Protein AF-0000000068597566 (afdb_homodimer)

Solvent-accessible surface area (backbone atoms only — not comparable to full-atom values): 15962 Å² total; per-residue (Å²): 105,47,75,48,77,48,76,51,75,48,79,45,77,51,34,37,70,45,49,45,52,44,58,72,42,36,61,74,45,43,40,54,52,24,82,46,32,70,42,55,42,76,78,42,74,85,77,48,62,72,12,32,33,40,35,35,30,50,56,96,90,37,81,47,45,34,28,36,32,34,63,41,75,37,76,95,59,40,27,50,25,34,25,40,65,33,50,76,81,43,52,91,45,41,62,34,38,36,40,39,36,34,40,38,83,31,73,95,63,2,14,32,38,40,38,41,39,36,42,30,21,43,57,87,46,69,83,55,66,69,57,52,52,52,49,50,49,51,49,52,12,45,51,38,25,51,51,10,31,43,51,39,33,58,86,81,78,104,47,75,48,77,48,75,50,74,48,80,44,78,50,34,37,70,44,48,43,53,42,57,73,41,37,62,73,46,42,41,52,53,23,82,45,32,70,43,56,41,77,78,42,74,84,78,46,63,71,12,32,33,40,34,35,31,51,55,95,89,37,81,47,44,33,28,35,32,35,63,41,75,38,77,94,60,38,29,51,25,34,26,40,65,32,50,76,80,43,53,90,45,41,62,33,38,36,41,38,35,34,40,38,82,31,71,94,62,3,14,32,37,39,38,41,39,38,41,29,22,41,56,87,45,70,84,54,66,70,56,53,50,51,50,50,50,50,51,50,14,45,51,39,24,50,52,9,32,43,50,40,32,59,87,81,79

Nearest PDB structures (foldseek):
  6ax0-assembly1_A  TM=9.714E-01  e=8.577E-28  Arachis hypogaea
  6aww-assembly5_E  TM=9.394E-01  e=1.672E-26  Arachis hypogaea
  1txc-assembly1_B  TM=9.503E-01  e=3.784E-21  Pachyrhizus erosus
  1fm4-assembly1_A  TM=9.167E-01  e=6.909E-18  Betula pendula
  4z3l-assembly4_E  TM=9.175E-01  e=1.354E-17  Betula pendula

Organism: Arachis hypogaea (NCBI:txid3818)

pLDDT: mean 94.37, std 4.33, range [82.06, 98.88]

Sequence (314 aa):
MAVFTFEDEITSTVPPAKLYNAMKDADSITPKIIDDVKSVEIVEGNGGPGTIKKLTIVEDGETKFILHKVESIDEANYAYNYSVVGGVALPPTAEKITFETKLVEGPNGGSIGKLTLKYHTKGDAKPDEEELKKGKAKGEGLFRAIEGYALANPSQYMAVFTFEDEITSTVPPAKLYNAMKDADSITPKIIDDVKSVEIVEGNGGPGTIKKLTIVEDGETKFILHKVESIDEANYAYNYSVVGGVALPPTAEKITFETKLVEGPNGGSIGKLTLKYHTKGDAKPDEEELKKGKAKGEGLFRAIEGYALANPSQY

Secondary structure (DSSP, 8-state):
--EEEEEEEEEESS-HHHHHHHHHTHHHHHHHH-TTEEEEEEEESSSSTT-EEEEEEEETTEEEEEEEEEEEEEGGGTEEEEEEEEETTS-TTEEEEEEEEEEEE-GGG-EEEEEEEEEEESTTPPP-HHHHHHHHHHHHHHHHHHHHHHHH-TTT-/--EEEEEEEEEESS-HHHHHHHHHTHHHHHHHH-TTEEEEEEEESSSSTT-EEEEEEEETTEEEEEEEEEEEEEGGGTEEEEEEEEETTS-TTEEEEEEEEEEEE-GGG-EEEEEEEEEEESTTPPP-HHHHHHHHHHHHHHHHHHHHHHHH-TTT-

Radius of gyration: 21.68 Å; Cα contacts (8 Å, |Δi|>4): 722; chains: 2; bounding box: 40×67×45 Å

InterPro domains:
  IPR000916 Bet v I/Major latex protein [PF00407] (1-152)
  IPR023393 START-like domain superfamily [G3DSA:3.30.530.20] (1-156)
  IPR024949 Bet v I type allergen [PR00634] (3-23)
  IPR024949 Bet v I type allergen [PR00634] (48-57)
  IPR024949 Bet v I type allergen [PR00634] (64-83)
  IPR024949 Bet v I type allergen [PR00634] (83-96)
  IPR024949 Bet v I type allergen [PR00634] (108-124)
  IPR024949 Bet v I type allergen [PR00634] (142-152)
  IPR024949 Bet v I type allergen [PS00451] (87-119)
  IPR050279 Plant defense and hormone signaling protein [PTHR31213] (1-157)

Structure (mmCIF, N/CA/C/O backbone):
data_AF-0000000068597566-model_v1
#
loop_
_entity.id
_entity.type
_entity.pdbx_description
1 polymer 'Bet v I/Major latex protein domain-containing protein'
#
loop_
_atom_site.group_PDB
_atom_site.id
_atom_site.type_symbol
_atom_site.label_atom_id
_atom_site.label_alt_id
_atom_site.label_comp_id
_atom_site.label_asym_id
_atom_site.label_entity_id
_atom_site.label_seq_id
_atom_site.pdbx_PDB_ins_code
_atom_site.Cartn_x
_atom_site.Cartn_y
_atom_site.Cartn_z
_atom_site.occupancy
_atom_site.B_iso_or_equiv
_atom_site.auth_seq_id
_atom_site.auth_comp_id
_atom_site.auth_asym_id
_atom_site.auth_atom_id
_atom_site.pdbx_PDB_model_num
ATOM 1 N N . MET A 1 1 ? -2.398 -32.094 -21.391 1 82.06 1 MET A N 1
ATOM 2 C CA . MET A 1 1 ? -2.174 -30.906 -20.562 1 82.06 1 MET A CA 1
ATOM 3 C C . MET A 1 1 ? -1.604 -29.766 -21.406 1 82.06 1 MET A C 1
ATOM 5 O O . MET A 1 1 ? -0.607 -29.953 -22.109 1 82.06 1 MET A O 1
ATOM 9 N N . ALA A 1 2 ? -2.377 -28.734 -21.641 1 91.69 2 ALA A N 1
ATOM 10 C CA . ALA A 1 2 ? -1.901 -27.578 -22.375 1 91.69 2 ALA A CA 1
ATOM 11 C C . ALA A 1 2 ? -1.425 -26.484 -21.422 1 91.69 2 ALA A C 1
ATOM 13 O O . ALA A 1 2 ? -1.785 -26.469 -20.25 1 91.69 2 ALA A O 1
ATOM 14 N N . VAL A 1 3 ? -0.47 -25.75 -21.969 1 95.31 3 VAL A N 1
ATOM 15 C CA . VAL A 1 3 ? 0.028 -24.609 -21.203 1 95.31 3 VAL A CA 1
ATOM 16 C C . VAL A 1 3 ? -0.267 -23.312 -21.938 1 95.31 3 VAL A C 1
ATOM 18 O O . VAL A 1 3 ? 0.075 -23.172 -23.125 1 95.31 3 VAL A O 1
ATOM 21 N N . PHE A 1 4 ? -0.966 -22.406 -21.328 1 94.81 4 PHE A N 1
ATOM 22 C CA . PHE A 1 4 ? -1.186 -21.062 -21.844 1 94.81 4 PHE A CA 1
ATOM 23 C C . PHE A 1 4 ? -0.302 -20.047 -21.125 1 94.81 4 PHE A C 1
ATOM 25 O O . PHE A 1 4 ? -0.272 -20.016 -19.891 1 94.81 4 PHE A O 1
ATOM 32 N N . THR A 1 5 ? 0.394 -19.234 -21.875 1 95.75 5 THR A N 1
ATOM 33 C CA . THR A 1 5 ? 1.351 -18.297 -21.297 1 95.75 5 THR A CA 1
ATOM 34 C C . THR A 1 5 ? 0.909 -16.859 -21.531 1 95.75 5 THR A C 1
ATOM 36 O O . THR A 1 5 ? 0.496 -16.5 -22.625 1 95.75 5 THR A O 1
ATOM 39 N N . PHE A 1 6 ? 0.962 -16.062 -20.469 1 94.38 6 PHE A N 1
ATOM 40 C CA . PHE A 1 6 ? 0.67 -14.641 -20.516 1 94.38 6 PHE A CA 1
ATOM 41 C C . PHE A 1 6 ? 1.833 -13.836 -19.938 1 94.38 6 PHE A C 1
ATOM 43 O O . PHE A 1 6 ? 2.432 -14.227 -18.938 1 94.38 6 PHE A O 1
ATOM 50 N N . GLU A 1 7 ? 2.148 -12.727 -20.562 1 95.88 7 GLU A N 1
ATOM 51 C CA . GLU A 1 7 ? 3.234 -11.875 -20.094 1 95.88 7 GLU A CA 1
ATOM 52 C C . GLU A 1 7 ? 2.736 -10.453 -19.812 1 95.88 7 GLU A C 1
ATOM 54 O O . GLU A 1 7 ? 1.837 -9.961 -20.5 1 95.88 7 GLU A O 1
ATOM 59 N N . ASP A 1 8 ? 3.314 -9.875 -18.828 1 94.75 8 ASP A N 1
ATOM 60 C CA . ASP A 1 8 ? 2.98 -8.5 -18.453 1 94.75 8 ASP A CA 1
ATOM 61 C C . ASP A 1 8 ? 4.172 -7.805 -17.797 1 94.75 8 ASP A C 1
ATOM 63 O O . ASP A 1 8 ? 5.152 -8.453 -17.438 1 94.75 8 ASP A O 1
ATOM 67 N N . GLU A 1 9 ? 4.074 -6.492 -17.703 1 96 9 GLU A N 1
ATOM 68 C CA . GLU A 1 9 ? 5.078 -5.691 -17.016 1 96 9 GLU A CA 1
ATOM 69 C C . GLU A 1 9 ? 4.422 -4.586 -16.188 1 96 9 GLU A C 1
ATOM 71 O O . GLU A 1 9 ? 3.34 -4.105 -16.531 1 96 9 GLU A O 1
ATOM 76 N N . ILE A 1 10 ? 5.078 -4.215 -15.125 1 94 10 ILE A N 1
ATOM 77 C CA . ILE A 1 10 ? 4.617 -3.119 -14.281 1 94 10 ILE A CA 1
ATOM 78 C C . ILE A 1 10 ? 5.809 -2.273 -13.836 1 94 10 ILE A C 1
ATOM 80 O O . ILE A 1 10 ? 6.879 -2.807 -13.531 1 94 10 ILE A O 1
ATOM 84 N N . THR A 1 11 ? 5.637 -0.943 -13.836 1 94.38 11 THR A N 1
ATOM 85 C CA . THR A 1 11 ? 6.723 -0.049 -13.453 1 94.38 11 THR A CA 1
ATOM 86 C C . THR A 1 11 ? 6.523 0.465 -12.031 1 94.38 11 THR A C 1
ATOM 88 O O . THR A 1 11 ? 5.387 0.616 -11.578 1 94.38 11 THR A O 1
ATOM 91 N N . SER A 1 12 ? 7.602 0.631 -11.312 1 93.62 12 SER A N 1
ATOM 92 C CA . SER A 1 12 ? 7.629 1.162 -9.953 1 93.62 12 SER A CA 1
ATOM 93 C C . SER A 1 12 ? 8.727 2.213 -9.789 1 93.62 12 SER A C 1
ATOM 95 O O . SER A 1 12 ? 9.766 2.133 -10.438 1 93.62 12 SER 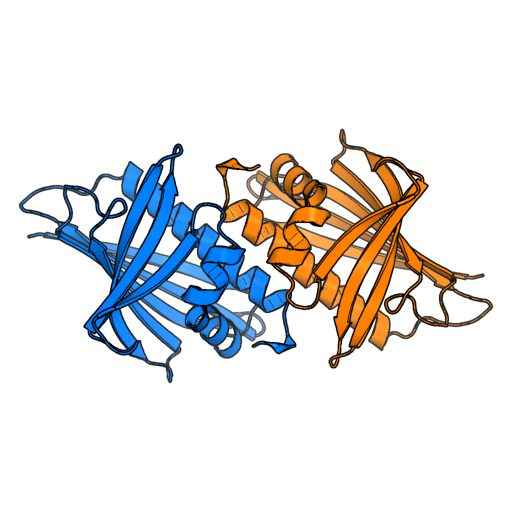A O 1
ATOM 97 N N . THR A 1 13 ? 8.516 3.164 -8.953 1 90.38 13 THR A N 1
ATOM 98 C CA . THR A 1 13 ? 9.539 4.152 -8.641 1 90.38 13 THR A CA 1
ATOM 99 C C . THR A 1 13 ? 10.523 3.609 -7.605 1 90.38 13 THR A C 1
ATOM 101 O O . THR A 1 13 ? 11.539 4.246 -7.312 1 90.38 13 THR A O 1
ATOM 104 N N . VAL A 1 14 ? 10.289 2.457 -6.992 1 94.75 14 VAL A N 1
ATOM 105 C CA . VAL A 1 14 ? 11.125 1.854 -5.965 1 94.75 14 VAL A CA 1
ATOM 106 C C . VAL A 1 14 ? 12.281 1.096 -6.617 1 94.75 14 VAL A C 1
ATOM 108 O O . VAL A 1 14 ? 12.07 0.31 -7.543 1 94.75 14 VAL A O 1
ATOM 111 N N . PRO A 1 15 ? 13.5 1.312 -6.152 1 97.25 15 PRO A N 1
ATOM 112 C CA . PRO A 1 15 ? 14.625 0.569 -6.723 1 97.25 15 PRO A CA 1
ATOM 113 C C . PRO A 1 15 ? 14.453 -0.944 -6.605 1 97.25 15 PRO A C 1
ATOM 115 O O . PRO A 1 15 ? 13.836 -1.428 -5.648 1 97.25 15 PRO A O 1
ATOM 118 N N . PRO A 1 16 ? 15.062 -1.682 -7.488 1 97.94 16 PRO A N 1
ATOM 119 C CA . PRO A 1 16 ? 14.82 -3.125 -7.559 1 97.94 16 PRO A CA 1
ATOM 120 C C . PRO A 1 16 ? 15.203 -3.848 -6.266 1 97.94 16 PRO A C 1
ATOM 122 O O . PRO A 1 16 ? 14.445 -4.699 -5.789 1 97.94 16 PRO A O 1
ATOM 125 N N . ALA A 1 17 ? 16.344 -3.553 -5.73 1 97.44 17 ALA A N 1
ATOM 126 C CA . ALA A 1 17 ? 16.797 -4.25 -4.523 1 97.44 17 ALA A CA 1
ATOM 127 C C . ALA A 1 17 ? 15.797 -4.059 -3.383 1 97.44 17 ALA A C 1
ATOM 129 O O . ALA A 1 17 ? 15.43 -5.02 -2.703 1 97.44 17 ALA A O 1
ATOM 130 N N . LYS A 1 18 ? 15.367 -2.803 -3.172 1 96.94 18 LYS A N 1
ATOM 131 C CA . LYS A 1 18 ? 14.414 -2.486 -2.107 1 96.94 18 LYS A CA 1
ATOM 132 C C . LYS A 1 18 ? 13.078 -3.176 -2.344 1 96.94 18 LYS A C 1
ATOM 134 O O . LYS A 1 18 ? 12.508 -3.771 -1.425 1 96.94 18 LYS A O 1
ATOM 139 N N . LEU A 1 19 ? 12.578 -3.086 -3.57 1 97.44 19 LEU A N 1
ATOM 140 C CA . LEU A 1 19 ? 11.297 -3.701 -3.912 1 97.44 19 LEU A CA 1
ATOM 141 C C . LEU A 1 19 ? 11.367 -5.219 -3.76 1 97.44 19 LEU A C 1
ATOM 143 O O . LEU A 1 19 ? 10.43 -5.836 -3.244 1 97.44 19 LEU A O 1
ATOM 147 N N . TYR A 1 20 ? 12.5 -5.793 -4.172 1 98.19 20 TYR A N 1
ATOM 148 C CA . TYR A 1 20 ? 12.688 -7.234 -4.043 1 98.19 20 TYR A CA 1
ATOM 149 C C . TYR A 1 20 ? 12.664 -7.66 -2.58 1 98.19 20 TYR A C 1
ATOM 151 O O . TYR A 1 20 ? 12.039 -8.656 -2.225 1 98.19 20 TYR A O 1
ATOM 159 N N . ASN A 1 21 ? 13.305 -6.91 -1.76 1 96.88 21 ASN A N 1
ATOM 160 C CA . ASN A 1 21 ? 13.352 -7.23 -0.337 1 96.88 21 ASN A CA 1
ATOM 161 C C . ASN A 1 21 ? 11.969 -7.133 0.305 1 96.88 21 ASN A C 1
ATOM 163 O O . ASN A 1 21 ? 11.625 -7.93 1.179 1 96.88 21 ASN A O 1
ATOM 167 N N . ALA A 1 22 ? 11.211 -6.164 -0.096 1 96.44 22 ALA A N 1
ATOM 168 C CA . ALA A 1 22 ? 9.836 -6.07 0.394 1 96.44 22 ALA A CA 1
ATOM 169 C C . ALA A 1 22 ? 9.008 -7.27 -0.058 1 96.44 22 ALA A C 1
ATOM 171 O O . ALA A 1 22 ? 8.258 -7.844 0.733 1 96.44 22 ALA A O 1
ATOM 172 N N . MET A 1 23 ? 9.148 -7.645 -1.32 1 96.38 23 MET A N 1
ATOM 173 C CA . MET A 1 23 ? 8.391 -8.766 -1.876 1 96.38 23 MET A CA 1
ATOM 174 C C . MET A 1 23 ? 8.781 -10.07 -1.194 1 96.38 23 MET A C 1
ATOM 176 O O . MET A 1 23 ? 7.938 -10.953 -1 1 96.38 23 MET A O 1
ATOM 180 N N . LYS A 1 24 ? 10 -10.195 -0.816 1 93.69 24 LYS A N 1
ATOM 181 C CA . LYS A 1 24 ? 10.453 -11.375 -0.085 1 93.69 24 LYS A CA 1
ATOM 182 C C . LYS A 1 24 ? 9.75 -11.492 1.261 1 93.69 24 LYS A C 1
ATOM 184 O O . LYS A 1 24 ? 9.578 -12.602 1.781 1 93.69 24 LYS A O 1
ATOM 189 N N . ASP A 1 25 ? 9.375 -10.367 1.765 1 94.69 25 ASP A N 1
ATOM 190 C CA . ASP A 1 25 ? 8.719 -10.32 3.066 1 94.69 25 ASP A CA 1
ATOM 191 C C . ASP A 1 25 ? 7.199 -10.359 2.916 1 94.69 25 ASP A C 1
ATOM 193 O O . ASP A 1 25 ? 6.469 -10.062 3.861 1 94.69 25 ASP A O 1
ATOM 197 N N . ALA A 1 26 ? 6.656 -10.672 1.745 1 94.5 26 ALA A N 1
ATOM 198 C CA . ALA A 1 26 ? 5.227 -10.625 1.433 1 94.5 26 ALA A CA 1
ATOM 199 C C . ALA A 1 26 ? 4.426 -11.477 2.412 1 94.5 26 ALA A C 1
ATOM 201 O O . ALA A 1 26 ? 3.291 -11.133 2.758 1 94.5 26 ALA A O 1
ATOM 202 N N . ASP A 1 27 ? 4.953 -12.539 2.855 1 95.56 27 ASP A N 1
ATOM 203 C CA . ASP A 1 27 ? 4.23 -13.43 3.76 1 95.56 27 ASP A CA 1
ATOM 204 C C . ASP A 1 27 ? 3.861 -12.711 5.055 1 95.56 27 ASP A C 1
ATOM 206 O O . ASP A 1 27 ? 2.795 -12.953 5.625 1 95.56 27 ASP A O 1
ATOM 210 N N . SER A 1 28 ? 4.73 -11.891 5.527 1 94.31 28 SER A N 1
ATOM 211 C CA . SER A 1 28 ? 4.484 -11.141 6.758 1 94.31 28 SER A CA 1
ATOM 212 C C . SER A 1 28 ? 3.654 -9.891 6.488 1 94.31 28 SER A C 1
ATOM 214 O O . SER A 1 28 ? 2.875 -9.461 7.34 1 94.31 28 SER A O 1
ATOM 216 N N . ILE A 1 29 ? 3.734 -9.289 5.332 1 95.5 29 ILE A N 1
ATOM 217 C CA . ILE A 1 29 ? 3.107 -8.016 4.984 1 95.5 29 ILE A CA 1
ATOM 218 C C . ILE A 1 29 ? 1.659 -8.25 4.562 1 95.5 29 ILE A C 1
ATOM 220 O O . ILE A 1 29 ? 0.767 -7.484 4.93 1 95.5 29 ILE A O 1
ATOM 224 N N . THR A 1 30 ? 1.363 -9.312 3.824 1 96.12 30 THR A N 1
ATOM 225 C CA . THR A 1 30 ? 0.09 -9.547 3.152 1 96.12 30 THR A CA 1
ATOM 226 C C . THR A 1 30 ? -1.058 -9.57 4.16 1 96.12 30 THR A C 1
ATOM 228 O O . THR A 1 30 ? -2.084 -8.922 3.947 1 96.12 30 THR A O 1
ATOM 231 N N . PRO A 1 31 ? -0.89 -10.242 5.312 1 95.5 31 PRO A N 1
ATOM 232 C CA . PRO A 1 31 ? -2 -10.234 6.266 1 95.5 31 PRO A CA 1
ATOM 233 C C . PRO A 1 31 ? -2.295 -8.844 6.816 1 95.5 31 PRO A C 1
ATOM 235 O O . PRO A 1 31 ? -3.377 -8.609 7.359 1 95.5 31 PRO A O 1
ATOM 238 N N . LYS A 1 32 ? -1.376 -7.93 6.727 1 92.88 32 LYS A N 1
ATOM 239 C CA . LYS A 1 32 ? -1.551 -6.566 7.223 1 92.88 32 LYS A CA 1
ATOM 240 C C . LYS A 1 32 ? -2.268 -5.699 6.191 1 92.88 32 LYS A C 1
ATOM 242 O O . LYS A 1 32 ? -3.092 -4.855 6.551 1 92.88 32 LYS A O 1
ATOM 247 N N . ILE A 1 33 ? -1.989 -6.043 4.91 1 94.06 33 ILE A N 1
ATOM 248 C CA . ILE A 1 33 ? -2.379 -5.055 3.912 1 94.06 33 ILE A CA 1
ATOM 249 C C . ILE A 1 33 ? -3.555 -5.586 3.094 1 94.06 33 ILE A C 1
ATOM 251 O O . ILE A 1 33 ? -4.199 -4.832 2.359 1 94.06 33 ILE A O 1
ATOM 255 N N . ILE A 1 34 ? -3.816 -6.875 3.16 1 93.88 34 ILE A N 1
ATOM 256 C CA . ILE A 1 34 ? -4.977 -7.484 2.523 1 93.88 34 ILE A CA 1
ATOM 257 C C . ILE A 1 34 ? -5.945 -7.992 3.592 1 93.88 34 ILE A C 1
ATOM 259 O O . ILE A 1 34 ? -5.695 -9.016 4.234 1 93.88 34 ILE A O 1
ATOM 263 N N . ASP A 1 35 ? -7.062 -7.441 3.656 1 92.25 35 ASP A N 1
ATOM 264 C CA . ASP A 1 35 ? -7.973 -7.68 4.77 1 92.25 35 ASP A CA 1
ATOM 265 C C . ASP A 1 35 ? -8.484 -9.117 4.766 1 92.25 35 ASP A C 1
ATOM 267 O O . ASP A 1 35 ? -8.711 -9.711 5.824 1 92.25 35 ASP A O 1
ATOM 271 N N . ASP A 1 36 ? -8.609 -9.656 3.6 1 93 36 ASP A N 1
ATOM 272 C CA . ASP A 1 36 ? -9.18 -10.992 3.484 1 93 36 ASP A CA 1
ATOM 273 C C . ASP A 1 36 ? -8.164 -12.07 3.857 1 93 36 ASP A C 1
ATOM 275 O O . ASP A 1 36 ? -8.523 -13.227 4.059 1 93 36 ASP A O 1
ATOM 279 N N . VAL A 1 37 ? -6.922 -11.719 3.945 1 95.31 37 VAL A N 1
ATOM 280 C CA . VAL A 1 37 ? -5.879 -12.695 4.258 1 95.31 37 VAL A CA 1
ATOM 281 C C . VAL A 1 37 ? -5.578 -12.664 5.754 1 95.31 37 VAL A C 1
ATOM 283 O O . VAL A 1 37 ? -5.219 -11.625 6.305 1 95.31 37 VAL A O 1
ATOM 286 N N . LYS A 1 38 ? -5.609 -13.773 6.359 1 96.81 38 LYS A N 1
ATOM 287 C CA . LYS A 1 38 ? -5.441 -13.859 7.809 1 96.81 38 LYS A CA 1
ATOM 288 C C . LYS A 1 38 ? -4.027 -14.305 8.172 1 96.81 38 LYS A C 1
ATOM 290 O O . LYS A 1 38 ? -3.453 -13.828 9.156 1 96.81 38 LYS A O 1
ATOM 295 N N . SER A 1 39 ? -3.541 -15.234 7.348 1 97.44 39 SER A N 1
ATOM 296 C CA . SER A 1 39 ? -2.199 -15.727 7.637 1 97.44 39 SER A CA 1
ATOM 297 C C . SER A 1 39 ? -1.577 -16.391 6.414 1 97.44 39 SER A C 1
ATOM 299 O O . SER A 1 39 ? -2.285 -16.766 5.477 1 97.44 39 SER A O 1
ATOM 301 N N . VAL A 1 40 ? -0.286 -16.484 6.414 1 97.69 40 VAL A N 1
ATOM 302 C CA . VAL A 1 40 ? 0.533 -17.266 5.496 1 97.69 40 VAL A CA 1
ATOM 303 C C . VAL A 1 40 ? 1.516 -18.125 6.281 1 97.69 40 VAL A C 1
ATOM 305 O O . VAL A 1 40 ? 2.318 -17.609 7.062 1 97.69 40 VAL A O 1
ATOM 308 N N . GLU A 1 41 ? 1.491 -19.422 6.062 1 98.12 41 GLU A N 1
ATOM 309 C CA . GLU A 1 41 ? 2.334 -20.328 6.84 1 98.12 41 GLU A CA 1
ATOM 310 C C . GLU A 1 41 ? 3.014 -21.359 5.945 1 98.12 41 GLU A C 1
ATOM 312 O O . GLU A 1 41 ? 2.418 -21.828 4.977 1 98.12 41 GLU A O 1
ATOM 317 N N . ILE A 1 42 ? 4.227 -21.688 6.332 1 98.25 42 ILE A N 1
ATOM 318 C CA . ILE A 1 42 ? 4.879 -22.828 5.695 1 98.25 42 ILE A CA 1
ATOM 319 C C . ILE A 1 42 ? 4.305 -24.141 6.25 1 98.25 42 ILE A C 1
ATOM 321 O O . ILE A 1 42 ? 4.309 -24.359 7.465 1 98.25 42 ILE A O 1
ATOM 325 N N . VAL A 1 43 ? 3.816 -24.938 5.379 1 98.19 43 VAL A N 1
ATOM 326 C CA . VAL A 1 43 ? 3.258 -26.203 5.844 1 98.19 43 VAL A CA 1
ATOM 327 C C . VAL A 1 43 ? 4.203 -27.344 5.48 1 98.19 43 VAL A C 1
ATOM 329 O O . VAL A 1 43 ? 4.117 -28.422 6.059 1 98.19 43 VAL A O 1
ATOM 332 N N . GLU A 1 44 ? 5.086 -27.188 4.523 1 98.31 44 GLU A N 1
ATOM 333 C CA . GLU A 1 44 ? 6.152 -28.109 4.141 1 98.31 44 GLU A CA 1
ATOM 334 C C . GLU A 1 44 ? 7.344 -27.359 3.555 1 98.31 44 GLU A C 1
ATOM 336 O O . GLU A 1 44 ? 7.172 -26.469 2.723 1 98.31 44 GLU A O 1
ATOM 341 N N . GLY A 1 45 ? 8.547 -27.672 3.998 1 98.25 45 GLY A N 1
ATOM 342 C CA . GLY A 1 45 ? 9.75 -27.062 3.457 1 98.25 45 GLY A CA 1
ATOM 343 C C . GLY A 1 45 ? 10.352 -26.016 4.375 1 98.25 45 GLY A C 1
ATOM 344 O O . GLY A 1 45 ? 9.953 -25.906 5.539 1 98.25 45 GLY A O 1
ATOM 345 N N . ASN A 1 46 ? 11.391 -25.25 3.842 1 97 46 ASN A N 1
ATOM 346 C CA . ASN A 1 46 ? 12.172 -24.328 4.652 1 97 46 ASN A CA 1
ATOM 347 C C . ASN A 1 46 ? 12.172 -22.922 4.051 1 97 46 ASN A C 1
ATOM 349 O O . ASN A 1 46 ? 13.023 -22.094 4.379 1 97 46 ASN A O 1
ATOM 353 N N . GLY A 1 47 ? 11.367 -22.719 3.158 1 96.38 47 GLY A N 1
ATOM 354 C CA . GLY A 1 47 ? 11.289 -21.422 2.518 1 96.38 47 GLY A CA 1
ATOM 355 C C . GLY A 1 47 ? 11.914 -21.391 1.132 1 96.38 47 GLY A C 1
ATOM 356 O O . GLY A 1 47 ? 11.656 -20.484 0.348 1 96.38 47 GLY A O 1
ATOM 357 N N . GLY A 1 48 ? 12.68 -22.328 0.768 1 97.44 48 GLY A N 1
ATOM 358 C CA . GLY A 1 48 ? 13.305 -22.422 -0.542 1 97.44 48 GLY A CA 1
ATOM 359 C C . GLY A 1 48 ? 12.469 -23.188 -1.548 1 97.44 48 GLY A C 1
ATOM 360 O O . GLY A 1 48 ? 11.305 -23.5 -1.285 1 97.44 48 GLY A O 1
ATOM 361 N N . PRO A 1 49 ? 13.086 -23.453 -2.734 1 98.56 49 PRO A N 1
ATOM 362 C CA . PRO A 1 49 ? 12.367 -24.203 -3.766 1 98.56 49 PRO A CA 1
ATOM 363 C C . PRO A 1 49 ? 11.797 -25.516 -3.242 1 98.56 49 PRO A C 1
ATOM 365 O O . PRO A 1 49 ? 12.477 -26.25 -2.52 1 98.56 49 PRO A O 1
ATOM 368 N N . GLY A 1 50 ? 10.531 -25.766 -3.609 1 98.56 50 GLY A N 1
ATOM 369 C CA . GLY A 1 50 ? 9.844 -26.953 -3.145 1 98.56 50 GLY A CA 1
ATOM 370 C C . GLY A 1 50 ? 8.945 -26.703 -1.946 1 98.56 50 GLY A C 1
ATOM 371 O O . GLY A 1 50 ? 8.086 -27.516 -1.623 1 98.56 50 GLY A O 1
ATOM 372 N N . THR A 1 51 ? 9.094 -25.578 -1.199 1 98.75 51 THR A N 1
ATOM 373 C CA . THR A 1 51 ? 8.32 -25.219 -0.02 1 98.75 51 THR A CA 1
ATOM 374 C C . THR A 1 51 ? 6.848 -25.031 -0.382 1 98.75 51 THR A C 1
ATOM 376 O O . THR A 1 51 ? 6.531 -24.422 -1.406 1 98.75 51 THR A O 1
ATOM 379 N N . ILE A 1 52 ? 5.914 -25.531 0.415 1 98.88 52 ILE A N 1
ATOM 380 C CA . ILE A 1 52 ? 4.477 -25.312 0.306 1 98.88 52 ILE A CA 1
ATOM 381 C C . ILE A 1 52 ? 4.016 -24.344 1.395 1 98.88 52 ILE A C 1
ATOM 383 O O . ILE A 1 52 ? 4.238 -24.578 2.584 1 98.88 52 ILE A O 1
ATOM 387 N N . LYS A 1 53 ? 3.426 -23.281 0.958 1 98.5 53 LYS A N 1
ATOM 388 C CA . LYS A 1 53 ? 2.826 -22.297 1.857 1 98.5 53 LYS A CA 1
ATOM 389 C C . LYS A 1 53 ? 1.302 -22.344 1.775 1 98.5 53 LYS A C 1
ATOM 391 O O . LYS A 1 53 ? 0.738 -22.547 0.698 1 98.5 53 LYS A O 1
ATOM 396 N N . LYS A 1 54 ? 0.701 -22.156 2.887 1 98.69 54 LYS A N 1
ATOM 397 C CA . LYS A 1 54 ? -0.753 -22.094 2.992 1 98.69 54 LYS A CA 1
ATOM 398 C C . LYS A 1 54 ? -1.209 -20.688 3.402 1 98.69 54 LYS A C 1
ATOM 400 O O . LYS A 1 54 ? -0.808 -20.188 4.453 1 98.69 54 LYS A O 1
ATOM 405 N N . LEU A 1 55 ? -1.964 -20.062 2.553 1 97.88 55 LEU A N 1
ATOM 406 C CA . LEU A 1 55 ? -2.654 -18.812 2.881 1 97.88 55 LEU A CA 1
ATOM 407 C C . LEU A 1 55 ? -4.055 -19.094 3.414 1 97.88 55 LEU A C 1
ATOM 409 O O . LEU A 1 55 ? -4.836 -19.812 2.775 1 97.88 55 LEU A O 1
ATOM 413 N N . THR A 1 56 ? -4.348 -18.578 4.52 1 98.44 56 THR A N 1
ATOM 414 C CA . THR A 1 56 ? -5.703 -18.625 5.066 1 98.44 56 THR A CA 1
ATOM 415 C C . THR A 1 56 ? -6.449 -17.328 4.766 1 98.44 56 THR A C 1
ATOM 417 O O . THR A 1 56 ? -5.984 -16.234 5.113 1 98.44 56 THR A O 1
ATOM 420 N N . ILE A 1 57 ? -7.59 -17.422 4.152 1 96.44 57 ILE A N 1
ATOM 421 C CA . ILE A 1 57 ? -8.336 -16.234 3.75 1 96.44 57 ILE A CA 1
ATOM 422 C C . ILE A 1 57 ? -9.789 -16.344 4.203 1 96.44 57 ILE A C 1
ATOM 424 O O . ILE A 1 57 ? -10.266 -17.453 4.48 1 96.44 57 ILE A O 1
ATOM 428 N N . VAL A 1 58 ? -10.438 -15.219 4.289 1 95.12 58 VAL A N 1
ATOM 429 C CA . VAL A 1 58 ? -11.867 -15.164 4.566 1 95.12 58 VAL A CA 1
ATOM 430 C C . VAL A 1 58 ? -12.602 -14.555 3.381 1 95.12 58 VAL A C 1
ATOM 432 O O . VAL A 1 58 ? -12.297 -13.43 2.963 1 95.12 58 VAL A O 1
ATOM 435 N N . GLU A 1 59 ? -13.422 -15.281 2.812 1 86.88 59 GLU A N 1
ATOM 436 C CA . GLU A 1 59 ? -14.289 -14.859 1.713 1 86.88 59 GLU A CA 1
ATOM 437 C C . GLU A 1 59 ? -15.75 -15.18 2.002 1 86.88 59 GLU A C 1
ATOM 439 O O . GLU A 1 59 ? -16.094 -16.328 2.307 1 86.88 59 GLU A O 1
ATOM 444 N N . ASP A 1 60 ? -16.562 -14.148 1.91 1 87.38 60 ASP A N 1
ATOM 445 C CA . ASP A 1 60 ? -17.984 -14.305 2.158 1 87.38 60 ASP A CA 1
ATOM 446 C C . ASP A 1 60 ? -18.25 -14.953 3.516 1 87.38 60 ASP A C 1
ATOM 448 O O . ASP A 1 60 ? -19.062 -15.875 3.625 1 87.38 60 ASP A O 1
ATOM 452 N N . GLY A 1 61 ? -17.469 -14.602 4.457 1 90.44 61 GLY A N 1
ATOM 453 C CA . GLY A 1 61 ? -17.672 -15.055 5.828 1 90.44 61 GLY A CA 1
ATOM 454 C C . GLY A 1 61 ? -17.141 -16.453 6.078 1 90.44 61 GLY A C 1
ATOM 455 O O . GLY A 1 61 ? -17.219 -16.953 7.199 1 90.44 61 GLY A O 1
ATOM 456 N N . GLU A 1 62 ? -16.562 -17.094 5.102 1 95.94 62 GLU A N 1
ATOM 457 C CA . GLU A 1 62 ? -16.031 -18.438 5.25 1 95.94 62 GLU A CA 1
ATOM 458 C C . GLU A 1 62 ? -14.508 -18.453 5.148 1 95.94 62 GLU A C 1
ATOM 460 O O . GLU A 1 62 ? -13.93 -17.719 4.332 1 95.94 62 GLU A O 1
ATOM 465 N N . THR A 1 63 ? -13.93 -19.297 6.012 1 97.25 63 THR A N 1
ATOM 466 C CA . THR A 1 63 ? -12.484 -19.469 5.941 1 97.25 63 THR A CA 1
ATOM 467 C C . THR A 1 63 ? -12.117 -20.453 4.836 1 97.25 63 THR A C 1
ATOM 469 O O . THR A 1 63 ? -12.695 -21.547 4.742 1 97.25 63 THR A O 1
ATOM 472 N N . LYS A 1 64 ? -11.266 -20.062 4.008 1 97.19 64 LYS A N 1
ATOM 473 C CA . LYS A 1 64 ? -10.742 -20.859 2.912 1 97.19 64 LYS A CA 1
ATOM 474 C C . LYS A 1 64 ? -9.219 -20.797 2.865 1 97.19 64 LYS A C 1
ATOM 476 O O . LYS A 1 64 ? -8.594 -20.141 3.703 1 97.19 64 LYS A O 1
ATOM 481 N N . PHE A 1 65 ? -8.656 -21.594 1.891 1 97.94 65 PHE A N 1
ATOM 482 C CA . PHE A 1 65 ? -7.199 -21.562 1.826 1 97.94 65 PHE A CA 1
ATOM 483 C C . PHE A 1 65 ? -6.723 -21.516 0.38 1 97.94 65 PHE A C 1
ATOM 485 O O . PHE A 1 65 ? -7.488 -21.828 -0.539 1 97.94 65 PHE A O 1
ATOM 492 N N . ILE A 1 66 ? -5.496 -21.125 0.172 1 96.75 66 ILE A N 1
ATOM 493 C CA . ILE A 1 66 ? -4.73 -21.188 -1.067 1 96.75 66 ILE A CA 1
ATOM 494 C C . ILE A 1 66 ? -3.367 -21.812 -0.802 1 96.75 66 ILE A C 1
ATOM 496 O O . ILE A 1 66 ? -2.721 -21.516 0.205 1 96.75 66 ILE A O 1
ATOM 500 N N . LEU A 1 67 ? -2.947 -22.656 -1.689 1 98.44 67 LEU A N 1
ATOM 501 C CA . LEU A 1 67 ? -1.643 -23.297 -1.537 1 98.44 67 LEU A CA 1
ATOM 502 C C . LEU A 1 67 ? -0.678 -22.828 -2.619 1 98.44 67 LEU A C 1
ATOM 504 O O . LEU A 1 67 ? -0.964 -22.953 -3.812 1 98.44 67 LEU A O 1
ATOM 508 N N . HIS A 1 68 ? 0.442 -22.359 -2.137 1 98.25 68 HIS A N 1
ATOM 509 C CA . HIS A 1 68 ? 1.537 -21.953 -3.012 1 98.25 68 HIS A CA 1
ATOM 510 C C . HIS A 1 68 ? 2.723 -22.891 -2.887 1 98.25 68 HIS A C 1
ATOM 512 O O . HIS A 1 68 ? 3.049 -23.344 -1.786 1 98.25 68 HIS A O 1
ATOM 518 N N . LYS A 1 69 ? 3.33 -23.156 -3.988 1 98.81 69 LYS A N 1
ATOM 519 C CA . LYS A 1 69 ? 4.613 -23.844 -4.02 1 98.81 69 LYS A CA 1
ATOM 520 C C . LYS A 1 69 ? 5.719 -22.938 -4.547 1 98.81 69 LYS A C 1
ATOM 522 O O . LYS A 1 69 ? 5.594 -22.375 -5.633 1 98.81 69 LYS A O 1
ATOM 527 N N . VAL A 1 70 ? 6.758 -22.812 -3.801 1 98.62 70 VAL A N 1
ATOM 528 C CA . VAL A 1 70 ? 7.918 -22.078 -4.277 1 98.62 70 VAL A CA 1
ATOM 529 C C . VAL A 1 70 ? 8.641 -22.875 -5.355 1 98.62 70 VAL A C 1
ATOM 531 O O . VAL A 1 70 ? 9.039 -24.016 -5.121 1 98.62 70 VAL A O 1
ATOM 534 N N . GLU A 1 71 ? 8.797 -22.281 -6.531 1 98.75 71 GLU A N 1
ATOM 535 C CA . GLU A 1 71 ? 9.438 -22.984 -7.637 1 98.75 71 GLU A CA 1
ATOM 536 C C . GLU A 1 71 ? 10.922 -22.641 -7.723 1 98.75 71 GLU A C 1
ATOM 538 O O . GLU A 1 71 ? 11.766 -23.531 -7.898 1 98.75 71 GLU A O 1
ATOM 543 N N . SER A 1 72 ? 11.289 -21.406 -7.609 1 98.69 72 SER A N 1
ATOM 544 C CA . SER A 1 72 ? 12.688 -21 -7.672 1 98.69 72 SER A CA 1
ATOM 545 C C . SER A 1 72 ? 12.875 -19.609 -7.059 1 98.69 72 SER A C 1
ATOM 547 O O . SER A 1 72 ? 11.953 -18.797 -7.047 1 98.69 72 SER A O 1
ATOM 549 N N . ILE A 1 73 ? 14.07 -19.375 -6.523 1 98.38 73 ILE A N 1
ATOM 550 C CA . ILE A 1 73 ? 14.523 -18.094 -5.977 1 98.38 73 ILE A CA 1
ATOM 551 C C . ILE A 1 73 ? 15.875 -17.734 -6.582 1 98.38 73 ILE A C 1
ATOM 553 O O . ILE A 1 73 ? 16.797 -18.531 -6.574 1 98.38 73 ILE A O 1
ATOM 557 N N . ASP A 1 74 ? 15.969 -16.609 -7.168 1 98.31 74 ASP A N 1
ATOM 558 C CA . ASP A 1 74 ? 17.219 -16.062 -7.699 1 98.31 74 ASP A CA 1
ATOM 559 C C . ASP A 1 74 ? 17.469 -14.648 -7.184 1 98.31 74 ASP A C 1
ATOM 561 O O . ASP A 1 74 ? 17.188 -13.672 -7.879 1 98.31 74 ASP A O 1
ATOM 565 N N . GLU A 1 75 ? 18.031 -14.508 -6.016 1 96.94 75 GLU A N 1
ATOM 566 C CA . GLU A 1 75 ? 18.219 -13.227 -5.344 1 96.94 75 GLU A CA 1
ATOM 567 C C . GLU A 1 75 ? 19.156 -12.32 -6.133 1 96.94 75 GLU A C 1
ATOM 569 O O . GLU A 1 75 ? 18.984 -11.102 -6.164 1 96.94 75 GLU A O 1
ATOM 574 N N . ALA A 1 76 ? 20.141 -12.906 -6.75 1 97.56 76 ALA A N 1
ATOM 575 C CA . ALA A 1 76 ? 21.125 -12.125 -7.488 1 97.56 76 ALA A CA 1
ATOM 576 C C . ALA A 1 76 ? 20.484 -11.375 -8.648 1 97.56 76 ALA A C 1
ATOM 578 O O . ALA A 1 76 ? 20.953 -10.305 -9.039 1 97.56 76 ALA A O 1
ATOM 579 N N . ASN A 1 77 ? 19.375 -11.93 -9.141 1 98 77 ASN A N 1
ATOM 580 C CA . ASN A 1 77 ? 18.703 -11.32 -10.289 1 98 77 ASN A CA 1
ATOM 581 C C . ASN A 1 77 ? 17.297 -10.859 -9.938 1 98 77 ASN A C 1
ATOM 583 O O . ASN A 1 77 ? 16.484 -10.594 -10.836 1 98 77 ASN A O 1
ATOM 587 N N . TYR A 1 78 ? 17 -10.852 -8.641 1 98.5 78 TYR A N 1
ATOM 588 C CA . TYR A 1 78 ? 15.727 -10.398 -8.094 1 98.5 78 TYR A CA 1
ATOM 589 C C . TYR A 1 78 ? 14.562 -11.117 -8.773 1 98.5 78 TYR A C 1
ATOM 591 O O . TYR A 1 78 ? 13.609 -10.477 -9.219 1 98.5 78 TYR A O 1
ATOM 599 N N . ALA A 1 79 ? 14.648 -12.43 -8.812 1 98.56 79 ALA A N 1
ATOM 600 C CA . ALA A 1 79 ? 13.578 -13.258 -9.367 1 98.56 79 ALA A CA 1
ATOM 601 C C . ALA A 1 79 ? 12.977 -14.172 -8.312 1 98.56 79 ALA A C 1
ATOM 603 O O . ALA A 1 79 ? 13.68 -14.633 -7.41 1 98.56 79 ALA A O 1
ATOM 604 N N . TYR A 1 80 ? 11.734 -14.422 -8.367 1 98.25 80 TYR A N 1
ATOM 605 C CA . TYR A 1 80 ? 10.969 -15.281 -7.484 1 98.25 80 TYR A CA 1
ATOM 606 C C . TYR A 1 80 ? 9.82 -15.945 -8.234 1 98.25 80 TYR A C 1
ATOM 608 O O . TYR A 1 80 ? 8.945 -15.266 -8.766 1 98.25 80 TYR A O 1
ATOM 616 N N . ASN A 1 81 ? 9.812 -17.25 -8.273 1 98.44 81 ASN A N 1
ATOM 617 C CA . ASN A 1 81 ? 8.789 -18.016 -8.992 1 98.44 81 ASN A CA 1
ATOM 618 C C . ASN A 1 81 ? 8.016 -18.938 -8.055 1 98.44 81 ASN A C 1
ATOM 620 O O . ASN A 1 81 ? 8.602 -19.594 -7.195 1 98.44 81 ASN A O 1
ATOM 624 N N . TYR A 1 82 ? 6.734 -18.922 -8.211 1 98.06 82 TYR A N 1
ATOM 625 C CA . TYR A 1 82 ? 5.898 -19.828 -7.43 1 98.06 82 TYR A CA 1
ATOM 626 C C . TYR A 1 82 ? 4.691 -20.297 -8.234 1 98.06 82 TYR A C 1
ATOM 628 O O . TYR A 1 82 ? 4.398 -19.734 -9.297 1 98.06 82 TYR A O 1
ATOM 636 N N . SER A 1 83 ? 4 -21.25 -7.727 1 98 83 SER A N 1
ATOM 637 C CA . SER A 1 83 ? 2.775 -21.781 -8.32 1 98 83 SER A CA 1
ATOM 638 C C . SER A 1 83 ? 1.643 -21.828 -7.301 1 98 83 SER A C 1
ATOM 640 O O . SER A 1 83 ? 1.874 -22.094 -6.121 1 98 83 SER A O 1
ATOM 642 N N . VAL A 1 84 ? 0.511 -21.531 -7.832 1 96.81 84 VAL A N 1
ATOM 643 C CA . VAL A 1 84 ? -0.684 -21.938 -7.105 1 96.81 84 VAL A CA 1
ATOM 644 C C . VAL A 1 84 ? -0.966 -23.422 -7.383 1 96.81 84 VAL A C 1
ATOM 646 O O . VAL A 1 84 ? -1.149 -23.812 -8.531 1 96.81 84 VAL A O 1
ATOM 649 N N . VAL A 1 85 ? -1.074 -24.219 -6.301 1 97.94 85 VAL A N 1
ATOM 650 C CA . VAL A 1 85 ? -1.157 -25.656 -6.523 1 97.94 85 VAL A CA 1
ATOM 651 C C . VAL A 1 85 ? -2.375 -26.219 -5.797 1 97.94 85 VAL A C 1
ATOM 653 O O . VAL A 1 85 ? -2.65 -27.422 -5.875 1 97.94 85 VAL A O 1
ATOM 656 N N . GLY A 1 86 ? -3.1 -25.344 -5.094 1 97.12 86 GLY A N 1
ATOM 657 C CA . GLY A 1 86 ? -4.297 -25.812 -4.418 1 97.12 86 GLY A CA 1
ATOM 658 C C . GLY A 1 86 ? -5.117 -24.688 -3.807 1 97.12 86 GLY A C 1
ATOM 659 O O . GLY A 1 86 ? -4.668 -23.547 -3.754 1 97.12 86 GLY A O 1
ATOM 660 N N . GLY A 1 87 ? -6.355 -25.078 -3.371 1 96.25 87 GLY A N 1
ATOM 661 C CA . GLY A 1 87 ? -7.242 -24.141 -2.703 1 96.25 87 GLY A CA 1
ATOM 662 C C . GLY A 1 87 ? -8.109 -23.359 -3.666 1 96.25 87 GLY A C 1
ATOM 663 O O . GLY A 1 87 ? -8.211 -23.703 -4.844 1 96.25 87 GLY A O 1
ATOM 664 N N . VAL A 1 88 ? -8.688 -22.312 -3.178 1 93.31 88 VAL A N 1
ATOM 665 C CA . VAL A 1 88 ? -9.82 -21.688 -3.848 1 93.31 88 VAL A CA 1
ATOM 666 C C . VAL A 1 88 ? -9.312 -20.828 -5.012 1 93.31 88 VAL A C 1
ATOM 668 O O . VAL A 1 88 ? -10.094 -20.453 -5.891 1 93.31 88 VAL A O 1
ATOM 671 N N . ALA A 1 89 ? -8.039 -20.484 -5.07 1 91.69 89 ALA A N 1
ATOM 672 C CA . ALA A 1 89 ? -7.5 -19.672 -6.156 1 91.69 89 ALA A CA 1
ATOM 673 C C . ALA A 1 89 ? -7.164 -20.516 -7.375 1 91.69 89 ALA A C 1
ATOM 675 O O . ALA A 1 89 ? -6.863 -19.984 -8.445 1 91.69 89 ALA A O 1
ATOM 676 N N . LEU A 1 90 ? -7.191 -21.797 -7.211 1 93.31 90 LEU A N 1
ATOM 677 C CA . LEU A 1 90 ? -6.941 -22.703 -8.328 1 93.31 90 LEU A CA 1
ATOM 678 C C . LEU A 1 90 ? -8.25 -23.109 -9 1 93.31 90 LEU A C 1
ATOM 680 O O . LEU A 1 90 ? -9.039 -23.859 -8.414 1 93.31 90 LEU A O 1
ATOM 684 N N . PRO A 1 91 ? -8.422 -22.594 -10.211 1 91.75 91 PRO A N 1
ATOM 685 C CA . PRO A 1 91 ? -9.656 -23 -10.883 1 91.75 91 PRO A CA 1
ATOM 686 C C . PRO A 1 91 ? -9.695 -24.5 -11.18 1 91.75 91 PRO A C 1
ATOM 688 O O . PRO A 1 91 ? -8.641 -25.125 -11.32 1 91.75 91 PRO A O 1
ATOM 691 N N . PRO A 1 92 ? -10.961 -25 -11.305 1 90.62 92 PRO A N 1
ATOM 692 C CA . PRO A 1 92 ? -11.094 -26.438 -11.539 1 90.62 92 PRO A CA 1
ATOM 693 C C . PRO A 1 92 ? -10.469 -26.875 -12.859 1 90.62 92 PRO A C 1
ATOM 695 O O . PRO A 1 92 ? -10.172 -28.062 -13.039 1 90.62 92 PRO A O 1
ATOM 698 N N . THR A 1 93 ? -10.203 -26.016 -13.734 1 91.06 93 THR A N 1
ATOM 699 C CA . THR A 1 93 ? -9.68 -26.375 -15.047 1 91.06 93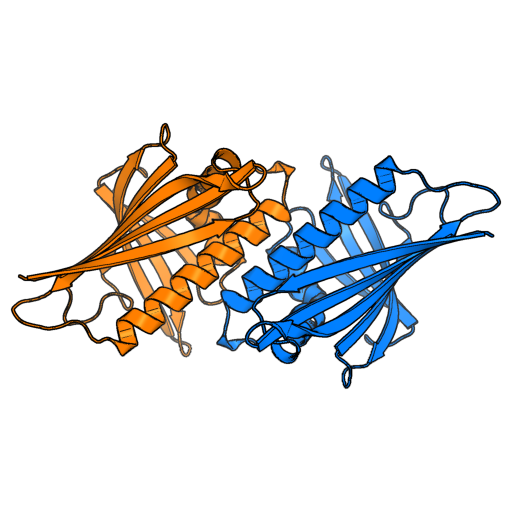 THR A CA 1
ATOM 700 C C . THR A 1 93 ? -8.156 -26.391 -15.039 1 91.06 93 THR A C 1
ATOM 702 O O . THR A 1 93 ? -7.527 -26.797 -16.016 1 91.06 93 THR A O 1
ATOM 705 N N . ALA A 1 94 ? -7.547 -26.016 -13.922 1 93.88 94 ALA A N 1
ATOM 706 C CA . ALA A 1 94 ? -6.09 -25.891 -13.883 1 93.88 94 ALA A CA 1
ATOM 707 C C . ALA A 1 94 ? -5.465 -26.953 -13 1 93.88 94 ALA A C 1
ATOM 709 O O . ALA A 1 94 ? -5.992 -27.281 -11.93 1 93.88 94 ALA A O 1
ATOM 710 N N . GLU A 1 95 ? -4.402 -27.5 -13.508 1 95.38 95 GLU A N 1
ATOM 711 C CA . GLU A 1 95 ? -3.551 -28.328 -12.656 1 95.38 95 GLU A CA 1
ATOM 712 C C . GLU A 1 95 ? -2.703 -27.469 -11.719 1 95.38 95 GLU A C 1
ATOM 714 O O . GLU A 1 95 ? -2.527 -27.797 -10.547 1 95.38 95 GLU A O 1
ATOM 719 N N . LYS A 1 96 ? -2.191 -26.438 -12.203 1 95.94 96 LYS A N 1
ATOM 720 C CA . LYS A 1 96 ? -1.468 -25.406 -11.461 1 95.94 96 LYS A CA 1
ATOM 721 C C . LYS A 1 96 ? -1.37 -24.109 -12.273 1 95.94 96 LYS A C 1
ATOM 723 O O . LYS A 1 96 ? -1.554 -24.125 -13.492 1 95.94 96 LYS A O 1
ATOM 728 N N . ILE A 1 97 ? -1.1 -23.062 -11.648 1 95.81 97 ILE A N 1
ATOM 729 C CA . ILE A 1 97 ? -0.793 -21.766 -12.258 1 95.81 97 ILE A CA 1
ATOM 730 C C . ILE A 1 97 ? 0.562 -21.266 -11.758 1 95.81 97 ILE A C 1
ATOM 732 O O . ILE A 1 97 ? 0.761 -21.094 -10.555 1 95.81 97 ILE A O 1
ATOM 736 N N . THR A 1 98 ? 1.498 -21.031 -12.672 1 97.69 98 THR A N 1
ATOM 737 C CA . THR A 1 98 ? 2.846 -20.609 -12.312 1 97.69 98 THR A CA 1
ATOM 738 C C . THR A 1 98 ? 3.031 -19.109 -12.562 1 97.69 98 THR A C 1
ATOM 740 O O . THR A 1 98 ? 2.598 -18.594 -13.602 1 97.69 98 THR A O 1
ATOM 743 N N . PHE A 1 99 ? 3.627 -18.484 -11.633 1 97 99 PHE A N 1
ATOM 744 C CA . PHE A 1 99 ? 3.996 -17.078 -11.727 1 97 99 PHE A CA 1
ATOM 745 C C . PHE A 1 99 ? 5.512 -16.922 -11.711 1 97 99 PHE A C 1
ATOM 747 O O . PHE A 1 99 ? 6.164 -17.266 -10.719 1 97 99 PHE A O 1
ATOM 754 N N . GLU A 1 100 ? 6.039 -16.438 -12.742 1 98.12 100 GLU A N 1
ATOM 755 C CA . GLU A 1 100 ? 7.453 -16.078 -12.836 1 98.12 100 GLU A CA 1
ATOM 756 C C . GLU A 1 100 ? 7.645 -14.57 -12.812 1 98.12 100 GLU A C 1
ATOM 758 O O . GLU A 1 100 ? 7.141 -13.859 -13.68 1 98.12 100 GLU A O 1
ATOM 763 N N . THR A 1 101 ? 8.383 -14.156 -11.805 1 97.62 101 THR A N 1
ATOM 764 C CA . THR A 1 101 ? 8.547 -12.719 -11.633 1 97.62 101 THR A CA 1
ATOM 765 C C . THR A 1 101 ? 10.031 -12.352 -11.57 1 97.62 101 THR A C 1
ATOM 767 O O . THR A 1 101 ? 10.844 -13.117 -11.062 1 97.62 101 THR A O 1
ATOM 770 N N . LYS A 1 102 ? 10.352 -11.211 -12.094 1 98.44 102 LYS A N 1
ATOM 771 C CA . LYS A 1 102 ? 11.711 -10.664 -12.086 1 98.44 102 LYS A CA 1
ATOM 772 C C . LYS A 1 102 ? 11.688 -9.133 -12.055 1 98.44 102 LYS A C 1
ATOM 774 O O . LYS A 1 102 ? 10.898 -8.508 -12.766 1 98.44 102 LYS A O 1
ATOM 779 N N . LEU A 1 103 ? 12.516 -8.578 -11.203 1 98.62 103 LEU A N 1
ATOM 780 C CA . LEU A 1 103 ? 12.688 -7.133 -11.18 1 98.62 103 LEU A CA 1
ATOM 781 C C . LEU A 1 103 ? 14 -6.73 -11.852 1 98.62 103 LEU A C 1
ATOM 783 O O . LEU A 1 103 ? 15.031 -7.379 -11.648 1 98.62 103 LEU A O 1
ATOM 787 N N . VAL A 1 104 ? 13.953 -5.68 -12.648 1 98.62 104 VAL A N 1
ATOM 788 C CA . VAL A 1 104 ? 15.148 -5.125 -13.289 1 98.62 104 VAL A CA 1
ATOM 789 C C . VAL A 1 104 ? 15.156 -3.605 -13.133 1 98.62 104 VAL A C 1
ATOM 791 O O . VAL A 1 104 ? 14.172 -3.018 -12.672 1 98.62 104 VAL A O 1
ATOM 794 N N . GLU A 1 105 ? 16.219 -3.008 -13.484 1 98.12 105 GLU A N 1
ATOM 795 C CA . GLU A 1 105 ? 16.328 -1.554 -13.422 1 98.12 105 GLU A CA 1
ATOM 796 C C . GLU A 1 105 ? 15.32 -0.887 -14.352 1 98.12 105 GLU A C 1
ATOM 798 O O . GLU A 1 105 ? 15.125 -1.339 -15.484 1 98.12 105 GLU A O 1
ATOM 803 N N . GLY A 1 106 ? 14.648 0.146 -13.773 1 97.06 106 GLY A N 1
ATOM 804 C CA . GLY A 1 106 ? 13.703 0.934 -14.547 1 97.06 106 GLY A CA 1
ATOM 805 C C . GLY A 1 106 ? 14.086 2.396 -14.648 1 97.06 106 GLY A C 1
ATOM 806 O O . GLY A 1 106 ? 15.219 2.77 -14.344 1 97.06 106 GLY A O 1
ATOM 807 N N . PRO A 1 107 ? 13.172 3.119 -15.148 1 95.12 107 PRO A N 1
ATOM 808 C CA . PRO A 1 107 ? 13.469 4.543 -15.312 1 95.12 107 PRO A CA 1
ATOM 809 C C . PRO A 1 107 ? 13.672 5.258 -13.977 1 95.12 107 PRO A C 1
ATOM 811 O O . PRO A 1 107 ? 13.078 4.871 -12.969 1 95.12 107 PRO A O 1
ATOM 814 N N . ASN A 1 108 ? 14.57 6.285 -13.953 1 94 108 ASN A N 1
ATOM 815 C CA . ASN A 1 108 ? 14.773 7.199 -12.836 1 94 108 ASN A CA 1
ATOM 816 C C . ASN A 1 108 ? 15.117 6.449 -11.555 1 94 108 ASN A C 1
ATOM 818 O O . ASN A 1 108 ? 14.625 6.789 -10.477 1 94 108 ASN A O 1
ATOM 822 N N . GLY A 1 109 ? 15.82 5.301 -11.734 1 95.62 109 GLY A N 1
ATOM 823 C CA . GLY A 1 109 ? 16.297 4.562 -10.578 1 95.62 109 GLY A CA 1
ATOM 824 C C . GLY A 1 109 ? 15.258 3.611 -10.008 1 95.62 109 GLY A C 1
ATOM 825 O O . GLY A 1 109 ? 15.508 2.953 -8.992 1 95.62 109 GLY A O 1
ATOM 826 N N . GLY A 1 110 ? 14.109 3.559 -10.633 1 96.88 110 GLY A N 1
ATOM 827 C CA . GLY A 1 110 ? 13.07 2.645 -10.203 1 96.88 110 GLY A CA 1
ATOM 828 C C . GLY A 1 110 ? 13.227 1.247 -10.773 1 96.88 110 GLY A C 1
ATOM 829 O O . GLY A 1 110 ? 14.344 0.789 -11.008 1 96.88 110 GLY A O 1
ATOM 830 N N . SER A 1 111 ? 12.047 0.545 -10.898 1 98.06 111 SER A N 1
ATOM 831 C CA . SER A 1 111 ? 12.102 -0.853 -11.312 1 98.06 111 SER A CA 1
ATOM 832 C C . SER A 1 111 ? 11.047 -1.16 -12.367 1 98.06 111 SER A C 1
ATOM 834 O O . SER A 1 111 ? 10.047 -0.443 -12.484 1 98.06 111 SER A O 1
ATOM 836 N N . ILE A 1 112 ? 11.336 -2.189 -13.148 1 98 112 ILE A N 1
ATOM 837 C CA . ILE A 1 112 ? 10.359 -2.873 -13.984 1 98 112 ILE A CA 1
ATOM 838 C C . ILE A 1 112 ? 10.164 -4.305 -13.492 1 98 112 ILE A C 1
ATOM 840 O O . ILE A 1 112 ? 11.133 -5.055 -13.359 1 98 112 ILE A O 1
ATOM 844 N N . GLY A 1 113 ? 9.008 -4.551 -13.133 1 97.5 113 GLY A N 1
ATOM 845 C CA . GLY A 1 113 ? 8.648 -5.922 -12.805 1 97.5 113 GLY A CA 1
ATOM 846 C C . GLY A 1 113 ? 8.117 -6.699 -13.992 1 97.5 113 GLY A C 1
ATOM 847 O O . GLY A 1 113 ? 7.113 -6.312 -14.602 1 97.5 113 GLY A O 1
ATOM 848 N N . LYS A 1 114 ? 8.766 -7.766 -14.305 1 97.81 114 LYS A N 1
ATOM 849 C CA . LYS A 1 114 ? 8.328 -8.664 -15.367 1 97.81 114 LYS A CA 1
ATOM 850 C C . LYS A 1 114 ? 7.578 -9.867 -14.789 1 97.81 114 LYS A C 1
ATOM 852 O O . LYS A 1 114 ? 8.016 -10.469 -13.812 1 97.81 114 LYS A O 1
ATOM 857 N N . LEU A 1 115 ? 6.488 -10.172 -15.406 1 97 115 LEU A N 1
ATOM 858 C CA . LEU A 1 115 ? 5.66 -11.289 -14.969 1 97 115 LEU A CA 1
ATOM 859 C C . LEU A 1 115 ? 5.34 -12.219 -16.125 1 97 115 LEU A C 1
ATOM 861 O O . LEU A 1 115 ? 4.934 -11.766 -17.203 1 97 115 LEU A O 1
ATOM 865 N N . THR A 1 116 ? 5.633 -13.461 -15.969 1 97.25 116 THR A N 1
ATOM 866 C CA . THR A 1 116 ? 5.125 -14.523 -16.828 1 97.25 116 THR A CA 1
ATOM 867 C C . THR A 1 116 ? 4.18 -15.445 -16.062 1 97.25 116 THR A C 1
ATOM 869 O O . THR A 1 116 ? 4.57 -16.047 -15.062 1 97.25 116 THR A O 1
ATOM 872 N N . LEU A 1 117 ? 2.922 -15.508 -16.484 1 96.06 117 LEU A N 1
ATOM 873 C CA . LEU A 1 117 ? 1.929 -16.422 -15.945 1 96.06 117 LEU A CA 1
ATOM 874 C C . LEU A 1 117 ? 1.729 -17.625 -16.875 1 96.06 117 LEU A C 1
ATOM 876 O O . LEU A 1 117 ? 1.511 -17.453 -18.078 1 96.06 117 LEU A O 1
ATOM 880 N N . LYS A 1 118 ? 1.842 -18.812 -16.344 1 96 118 LYS A N 1
ATOM 881 C CA . LYS A 1 118 ? 1.598 -20.031 -17.094 1 96 118 LYS A CA 1
ATOM 882 C C . LYS A 1 118 ? 0.429 -20.812 -16.516 1 96 118 LYS A C 1
ATOM 884 O O . LYS A 1 118 ? 0.497 -21.281 -15.367 1 96 118 LYS A O 1
ATOM 889 N N . TYR A 1 119 ? -0.564 -20.938 -17.281 1 95.56 119 TYR A N 1
ATOM 890 C CA . TYR A 1 119 ? -1.749 -21.719 -16.922 1 95.56 119 TYR A CA 1
ATOM 891 C C . TYR A 1 119 ? -1.65 -23.141 -17.438 1 95.56 119 TYR A C 1
ATOM 893 O O . TYR A 1 119 ? -1.732 -23.375 -18.656 1 95.56 119 TYR A O 1
ATOM 901 N N . HIS A 1 120 ? -1.477 -24.141 -16.5 1 96.69 120 HIS A N 1
ATOM 902 C CA . HIS A 1 120 ? -1.425 -25.547 -16.859 1 96.69 120 HIS A CA 1
ATOM 903 C C . HIS A 1 120 ? -2.801 -26.203 -16.75 1 96.69 120 HIS A C 1
ATOM 905 O O . HIS A 1 120 ? -3.318 -26.375 -15.648 1 96.69 120 HIS A O 1
ATOM 911 N N . THR A 1 121 ? -3.35 -26.5 -17.859 1 94.56 121 THR A N 1
ATOM 912 C CA . THR A 1 121 ? -4.738 -26.938 -17.875 1 94.56 121 THR A CA 1
ATOM 913 C C . THR A 1 121 ? -4.84 -28.422 -17.516 1 94.56 121 THR A C 1
ATOM 915 O O . THR A 1 121 ? -3.883 -29.172 -17.688 1 94.56 121 THR A O 1
ATOM 918 N N . LYS A 1 122 ? -6.027 -28.688 -16.891 1 92.69 122 LYS A N 1
ATOM 919 C CA . LYS A 1 122 ? -6.426 -30.094 -16.781 1 92.69 122 LYS A CA 1
ATOM 920 C C . LYS A 1 122 ? -7.062 -30.578 -18.094 1 92.69 122 LYS A C 1
ATOM 922 O O . LYS A 1 122 ? -8.062 -30.016 -18.547 1 92.69 122 LYS A O 1
ATOM 927 N N . GLY A 1 123 ? -6.473 -31.531 -18.594 1 89.69 123 GLY A N 1
ATOM 928 C CA . GLY A 1 123 ? -7.023 -32.031 -19.844 1 89.69 123 GLY A CA 1
ATOM 929 C C . GLY A 1 123 ? -7.059 -30.984 -20.938 1 89.69 123 GLY A C 1
ATOM 930 O O . GLY A 1 123 ? -6.059 -30.297 -21.188 1 89.69 123 GLY A O 1
ATOM 931 N N . ASP A 1 124 ? -8.234 -30.797 -21.656 1 86 124 ASP A N 1
ATOM 932 C CA . ASP A 1 124 ? -8.344 -29.875 -22.781 1 86 124 ASP A CA 1
ATOM 933 C C . ASP A 1 124 ? -9.086 -28.594 -22.375 1 86 124 ASP A C 1
ATOM 935 O O . ASP A 1 124 ? -9.523 -27.828 -23.25 1 86 124 ASP A O 1
ATOM 939 N N . ALA A 1 125 ? -9.117 -28.391 -21.125 1 85.81 125 ALA A N 1
ATOM 940 C CA . ALA A 1 125 ? -9.859 -27.219 -20.656 1 85.81 125 ALA A CA 1
ATOM 941 C C . ALA A 1 125 ? -9.125 -25.938 -21.031 1 85.81 125 ALA A C 1
ATOM 943 O O . ALA A 1 125 ? -7.898 -25.906 -21.094 1 85.81 125 ALA A O 1
ATOM 944 N N . LYS A 1 126 ? -9.93 -24.984 -21.469 1 88.69 126 LYS A N 1
ATOM 945 C CA . LYS A 1 126 ? -9.367 -23.656 -21.719 1 88.69 126 LYS A CA 1
ATOM 946 C C . LYS A 1 126 ? -9.531 -22.75 -20.516 1 88.69 126 LYS A C 1
ATOM 948 O O . LYS A 1 126 ? -10.516 -22.859 -19.781 1 88.69 126 LYS A O 1
ATOM 953 N N . PRO A 1 127 ? -8.555 -21.922 -20.406 1 88.31 127 PRO A N 1
ATOM 954 C CA . PRO A 1 127 ? -8.703 -21 -19.281 1 88.31 127 PRO A CA 1
ATOM 955 C C . PRO A 1 127 ? -9.93 -20.094 -19.422 1 88.31 127 PRO A C 1
ATOM 957 O O . PRO A 1 127 ? -10.336 -19.766 -20.547 1 88.31 127 PRO A O 1
ATOM 960 N N . ASP A 1 128 ? -10.492 -19.781 -18.312 1 88.06 128 ASP A N 1
ATOM 961 C CA . ASP A 1 128 ? -11.57 -18.797 -18.281 1 88.06 128 ASP A CA 1
ATOM 962 C C . ASP A 1 128 ? -11.023 -17.375 -18.281 1 88.06 128 ASP A C 1
ATOM 964 O O . ASP A 1 128 ? -10.391 -16.938 -17.312 1 88.06 128 ASP A O 1
ATOM 968 N N . GLU A 1 129 ? -11.297 -16.688 -19.312 1 86.06 129 GLU A N 1
ATOM 969 C CA . GLU A 1 129 ? -10.719 -15.352 -19.484 1 86.06 129 GLU A CA 1
ATOM 970 C C . GLU A 1 129 ? -11.109 -14.43 -18.344 1 86.06 129 GLU A C 1
ATOM 972 O O . GLU A 1 129 ? -10.312 -13.602 -17.906 1 86.06 129 GLU A O 1
ATOM 977 N N . GLU A 1 130 ? -12.359 -14.516 -17.891 1 86.94 130 GLU A N 1
ATOM 978 C CA . GLU A 1 130 ? -12.828 -13.672 -16.797 1 86.94 130 GLU A CA 1
ATOM 979 C C . GLU A 1 130 ? -12.086 -13.977 -15.5 1 86.94 130 GLU A C 1
ATOM 981 O O . GLU A 1 130 ? -11.734 -13.062 -14.75 1 86.94 130 GLU A O 1
ATOM 986 N N . GLU A 1 131 ? -11.766 -15.203 -15.266 1 83.25 131 GLU A N 1
ATOM 987 C CA . GLU A 1 131 ? -11.016 -15.602 -14.086 1 83.25 131 GLU A CA 1
ATOM 988 C C . GLU A 1 131 ? -9.57 -15.109 -14.148 1 83.25 131 GLU A C 1
ATOM 990 O O . GLU A 1 131 ? -9 -14.695 -13.141 1 83.25 131 GLU A O 1
ATOM 995 N N . LEU A 1 132 ? -9.055 -15.188 -15.32 1 83.94 132 LEU A N 1
ATOM 996 C CA . LEU A 1 132 ? -7.68 -14.727 -15.508 1 83.94 132 LEU A CA 1
ATOM 997 C C . LEU A 1 132 ? -7.574 -13.227 -15.273 1 83.94 132 LEU A C 1
ATOM 999 O O . LEU A 1 132 ? -6.613 -12.758 -14.648 1 83.94 132 LEU A O 1
ATOM 1003 N N . LYS A 1 133 ? -8.602 -12.539 -15.727 1 84 133 LYS A N 1
ATOM 1004 C CA . LYS A 1 133 ? -8.609 -11.094 -15.539 1 84 133 LYS A CA 1
ATOM 1005 C C . LYS A 1 133 ? -8.719 -10.727 -14.062 1 84 133 LYS A C 1
ATOM 1007 O O . LYS A 1 133 ? -8.039 -9.812 -13.594 1 84 133 LYS A O 1
ATOM 1012 N N . LYS A 1 134 ? -9.5 -11.414 -13.398 1 83.56 134 LYS A N 1
ATOM 1013 C CA . LYS A 1 134 ? -9.664 -11.18 -11.961 1 83.56 134 LYS A CA 1
ATOM 1014 C C . LYS A 1 134 ? -8.367 -11.469 -11.211 1 83.56 134 LYS A C 1
ATOM 1016 O O . LYS A 1 134 ? -8 -10.727 -10.297 1 83.56 134 LYS A O 1
ATOM 1021 N N . GLY A 1 135 ? -7.789 -12.5 -11.547 1 83.25 135 GLY A N 1
ATOM 1022 C CA . GLY A 1 135 ? -6.52 -12.852 -10.922 1 83.25 135 GLY A CA 1
ATOM 1023 C C . GLY A 1 135 ? -5.438 -11.82 -11.156 1 83.25 135 GLY A C 1
ATOM 1024 O O . GLY A 1 135 ? -4.684 -11.484 -10.242 1 83.25 135 GLY A O 1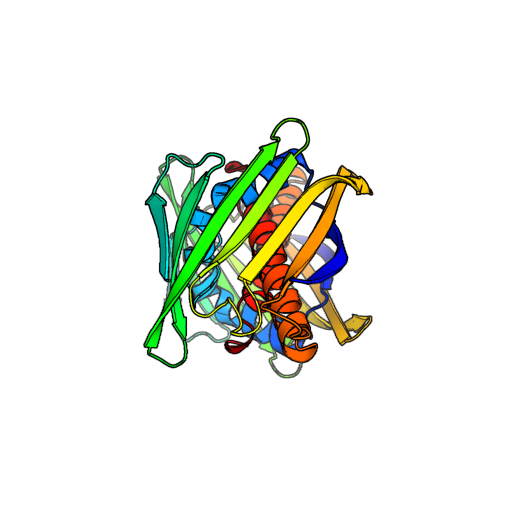
ATOM 1025 N N . LYS A 1 136 ? -5.422 -11.352 -12.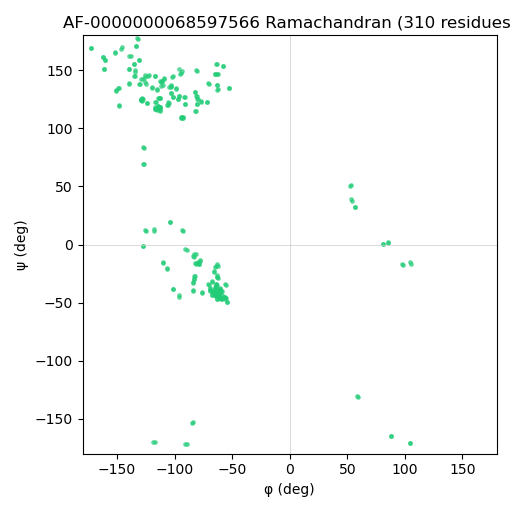344 1 83.5 136 LYS A N 1
ATOM 1026 C CA . LYS A 1 136 ? -4.441 -10.328 -12.703 1 83.5 136 LYS A CA 1
ATOM 1027 C C . LYS A 1 136 ? -4.656 -9.055 -11.883 1 83.5 136 LYS A C 1
ATOM 1029 O O . LYS A 1 136 ? -3.693 -8.453 -11.406 1 83.5 136 LYS A O 1
ATOM 1034 N N . ALA A 1 137 ? -5.875 -8.703 -11.766 1 84.06 137 ALA A N 1
ATOM 1035 C CA . ALA A 1 137 ? -6.203 -7.496 -11.008 1 84.06 137 ALA A CA 1
ATOM 1036 C C . ALA A 1 137 ? -5.793 -7.645 -9.539 1 84.06 137 ALA A C 1
ATOM 1038 O O . ALA A 1 137 ? -5.25 -6.711 -8.945 1 84.06 137 ALA A O 1
ATOM 1039 N N . LYS A 1 138 ? -6 -8.766 -9.031 1 84 138 LYS A N 1
ATOM 1040 C CA . LYS A 1 138 ? -5.617 -9.031 -7.645 1 84 138 LYS A CA 1
ATOM 1041 C C . LYS A 1 138 ? -4.102 -9.008 -7.48 1 84 138 LYS A C 1
ATOM 1043 O O . LYS A 1 138 ? -3.59 -8.484 -6.484 1 84 138 LYS A O 1
ATOM 1048 N N . GLY A 1 139 ? -3.471 -9.562 -8.406 1 86.81 139 GLY A N 1
ATOM 1049 C CA . GLY A 1 139 ? -2.016 -9.547 -8.391 1 86.81 139 GLY A CA 1
ATOM 1050 C C . GLY A 1 139 ? -1.431 -8.148 -8.453 1 86.81 139 GLY A C 1
ATOM 1051 O O . GLY A 1 139 ? -0.5 -7.828 -7.715 1 86.81 139 GLY A O 1
ATOM 1052 N N . GLU A 1 140 ? -1.953 -7.383 -9.297 1 87.19 140 GLU A N 1
ATOM 1053 C CA . GLU A 1 140 ? -1.493 -6 -9.406 1 87.19 140 GLU A CA 1
ATOM 1054 C C . GLU A 1 140 ? -1.78 -5.219 -8.133 1 87.19 140 GLU A C 1
ATOM 1056 O O . GLU A 1 140 ? -0.952 -4.422 -7.684 1 87.19 140 GLU A O 1
ATOM 1061 N N . GLY A 1 141 ? -2.988 -5.426 -7.613 1 87.88 141 GLY A N 1
ATOM 1062 C CA . GLY A 1 141 ? -3.318 -4.801 -6.344 1 87.88 141 GLY A CA 1
ATOM 1063 C C . GLY A 1 141 ? -2.34 -5.145 -5.234 1 87.88 141 GLY A C 1
ATOM 1064 O O . GLY A 1 141 ? -1.896 -4.262 -4.496 1 87.88 141 GLY A O 1
ATOM 1065 N N . LEU A 1 142 ? -2.043 -6.383 -5.152 1 90.38 142 LEU A N 1
ATOM 1066 C CA . LEU A 1 142 ? -1.081 -6.828 -4.152 1 90.38 142 LEU A CA 1
ATOM 1067 C C . LEU A 1 142 ? 0.283 -6.188 -4.387 1 90.38 142 LEU A C 1
ATOM 1069 O O . LEU A 1 142 ? 0.923 -5.719 -3.441 1 90.38 142 LEU A O 1
ATOM 1073 N N . PHE A 1 143 ? 0.703 -6.152 -5.602 1 93.06 143 PHE A N 1
ATOM 1074 C CA . PHE A 1 143 ? 1.974 -5.531 -5.957 1 93.06 143 PHE A CA 1
ATOM 1075 C C . PHE A 1 143 ? 2.018 -4.082 -5.5 1 93.06 143 PHE A C 1
ATOM 1077 O O . PHE A 1 143 ? 2.975 -3.658 -4.848 1 93.06 143 PHE A O 1
ATOM 1084 N N . ARG A 1 144 ? 0.993 -3.402 -5.73 1 91.19 144 ARG A N 1
ATOM 1085 C CA . ARG A 1 144 ? 0.938 -1.984 -5.391 1 91.19 144 ARG A CA 1
ATOM 1086 C C . ARG A 1 144 ? 0.904 -1.785 -3.879 1 91.19 144 ARG A C 1
ATOM 1088 O O . ARG A 1 144 ? 1.49 -0.833 -3.361 1 91.19 144 ARG A O 1
ATOM 1095 N N . ALA A 1 145 ? 0.199 -2.666 -3.27 1 93.44 145 ALA A N 1
ATOM 1096 C CA . ALA A 1 145 ? 0.131 -2.576 -1.812 1 93.44 145 ALA A CA 1
ATOM 1097 C C . ALA A 1 145 ? 1.502 -2.814 -1.185 1 93.44 145 ALA A C 1
ATOM 1099 O O . ALA A 1 145 ? 1.892 -2.113 -0.248 1 93.44 145 ALA A O 1
ATOM 1100 N N . ILE A 1 146 ? 2.229 -3.74 -1.692 1 95.38 146 ILE A N 1
ATOM 1101 C CA . ILE A 1 146 ? 3.566 -4.02 -1.182 1 95.38 146 ILE A CA 1
ATOM 1102 C C . ILE A 1 146 ? 4.492 -2.848 -1.488 1 95.38 146 ILE A C 1
ATOM 1104 O O . ILE A 1 146 ? 5.289 -2.439 -0.64 1 95.38 146 ILE A O 1
ATOM 1108 N N . GLU A 1 147 ? 4.395 -2.328 -2.695 1 94.44 147 GLU A N 1
ATOM 1109 C CA . GLU A 1 147 ? 5.148 -1.14 -3.08 1 94.44 147 GLU A CA 1
ATOM 1110 C C . GLU A 1 147 ? 4.891 0.013 -2.113 1 94.44 147 GLU A C 1
ATOM 1112 O O . GLU A 1 147 ? 5.832 0.622 -1.6 1 94.44 147 GLU A O 1
ATOM 1117 N N . GLY A 1 148 ? 3.596 0.238 -1.889 1 92.62 148 GLY A N 1
ATOM 1118 C CA . GLY A 1 148 ? 3.229 1.292 -0.956 1 92.62 148 GLY A CA 1
ATOM 1119 C C . GLY A 1 148 ? 3.752 1.054 0.448 1 92.62 148 GLY A C 1
ATOM 1120 O O . GLY A 1 148 ? 4.203 1.987 1.115 1 92.62 148 GLY A O 1
ATOM 1121 N N . TYR A 1 149 ? 3.727 -0.146 0.893 1 95.56 149 TYR A N 1
ATOM 1122 C CA . TYR A 1 149 ? 4.242 -0.521 2.205 1 95.56 149 TYR A CA 1
ATOM 1123 C C . TYR A 1 149 ? 5.73 -0.216 2.312 1 95.56 149 TYR A C 1
ATOM 1125 O O . TYR A 1 149 ? 6.184 0.347 3.312 1 95.56 149 TYR A O 1
ATOM 1133 N N . ALA A 1 150 ? 6.477 -0.579 1.309 1 94.62 150 ALA A N 1
ATOM 1134 C CA . ALA A 1 150 ? 7.914 -0.333 1.286 1 94.62 150 ALA A CA 1
ATOM 1135 C C . ALA A 1 150 ? 8.219 1.162 1.344 1 94.62 150 ALA A C 1
ATOM 1137 O O . ALA A 1 150 ? 9.141 1.59 2.045 1 94.62 150 ALA A O 1
ATOM 1138 N N . LEU A 1 151 ? 7.457 1.923 0.674 1 91.94 151 LEU A N 1
ATOM 1139 C CA . LEU A 1 151 ? 7.664 3.365 0.62 1 91.94 151 LEU A CA 1
ATOM 1140 C C . LEU A 1 151 ? 7.32 4.016 1.956 1 91.94 151 LEU A C 1
ATOM 1142 O O . LEU A 1 151 ? 7.98 4.969 2.375 1 91.94 151 LEU A O 1
ATOM 1146 N N . ALA A 1 152 ? 6.348 3.463 2.598 1 91.69 152 ALA A N 1
ATOM 1147 C CA . ALA A 1 152 ? 5.883 4.023 3.865 1 91.69 152 ALA A CA 1
ATOM 1148 C C . ALA A 1 152 ? 6.789 3.6 5.016 1 91.69 152 ALA A C 1
ATOM 1150 O O . ALA A 1 152 ? 6.719 4.168 6.109 1 91.69 152 ALA A O 1
ATOM 1151 N N . ASN A 1 153 ? 7.621 2.568 4.758 1 93.31 153 ASN A N 1
ATOM 1152 C CA . ASN A 1 153 ? 8.539 2.039 5.766 1 93.31 153 ASN A CA 1
ATOM 1153 C C . ASN A 1 153 ? 9.977 1.996 5.254 1 93.31 153 ASN A C 1
ATOM 1155 O O . ASN A 1 153 ? 10.547 0.917 5.09 1 93.31 153 ASN A O 1
ATOM 1159 N N . PRO A 1 154 ? 10.594 3.115 5.074 1 88.06 154 PRO A N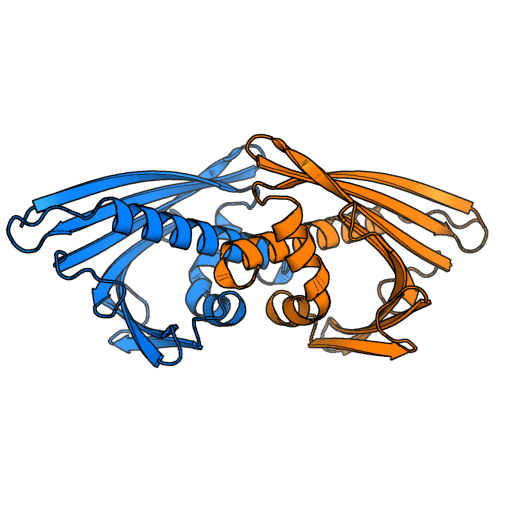 1
ATOM 1160 C CA . PRO A 1 154 ? 11.891 3.199 4.398 1 88.06 154 PRO A CA 1
ATOM 1161 C C . PRO A 1 154 ? 13.008 2.514 5.18 1 88.06 154 PRO A C 1
ATOM 1163 O O . PRO A 1 154 ? 14.008 2.102 4.598 1 88.06 154 PRO A O 1
ATOM 1166 N N . SER A 1 155 ? 12.844 2.373 6.43 1 87.94 155 SER A N 1
ATOM 1167 C CA . SER A 1 155 ? 13.906 1.799 7.25 1 87.94 155 SER A CA 1
ATOM 1168 C C . SER A 1 155 ? 13.891 0.274 7.191 1 87.94 155 SER A C 1
ATOM 1170 O O . SER A 1 155 ? 14.844 -0.381 7.613 1 87.94 155 SER A O 1
ATOM 1172 N N . GLN A 1 156 ? 12.859 -0.308 6.75 1 88.06 156 GLN A N 1
ATOM 1173 C CA . GLN A 1 156 ? 12.727 -1.761 6.758 1 88.06 156 GLN A CA 1
ATOM 1174 C C . GLN A 1 156 ? 13.414 -2.383 5.547 1 88.06 156 GLN A C 1
ATOM 1176 O O . GLN A 1 156 ? 13.82 -3.549 5.582 1 88.06 156 GLN A O 1
ATOM 1181 N N . TYR A 1 157 ? 13.484 -1.601 4.516 1 87.38 157 TYR A N 1
ATOM 1182 C CA . TYR A 1 157 ? 14 -2.195 3.285 1 87.38 157 TYR A CA 1
ATOM 1183 C C . TYR A 1 157 ? 15.008 -1.275 2.615 1 87.38 157 TYR A C 1
ATOM 1185 O O . TYR A 1 157 ? 14.898 -0.05 2.699 1 87.38 157 TYR A O 1
ATOM 1193 N N . MET B 1 1 ? 4.887 36.156 12.609 1 82.19 1 MET B N 1
ATOM 1194 C CA . MET B 1 1 ? 4.566 34.812 12.133 1 82.19 1 MET B CA 1
ATOM 1195 C C . MET B 1 1 ? 4.5 34.781 10.609 1 82.19 1 MET B C 1
ATOM 1197 O O . MET B 1 1 ? 3.768 35.562 10 1 82.19 1 MET B O 1
ATOM 1201 N N . ALA B 1 2 ? 5.469 34.219 9.969 1 91.75 2 ALA B N 1
ATOM 1202 C CA . ALA B 1 2 ? 5.469 34.094 8.508 1 91.75 2 ALA B CA 1
ATOM 1203 C C . ALA B 1 2 ? 4.879 32.75 8.078 1 91.75 2 ALA B C 1
ATOM 1205 O O . ALA B 1 2 ? 4.816 31.812 8.875 1 91.75 2 ALA B O 1
ATOM 1206 N N . VAL B 1 3 ? 4.281 32.812 6.91 1 95.31 3 VAL B N 1
ATOM 1207 C CA . VAL B 1 3 ? 3.746 31.594 6.332 1 95.31 3 VAL B CA 1
ATOM 1208 C C . VAL B 1 3 ? 4.484 31.281 5.035 1 95.31 3 VAL B C 1
ATOM 1210 O O . VAL B 1 3 ? 4.586 32.125 4.141 1 95.31 3 VAL B O 1
ATOM 1213 N N . PHE B 1 4 ? 5.07 30.125 4.953 1 94.81 4 PHE B N 1
ATOM 1214 C CA . PHE B 1 4 ? 5.668 29.609 3.727 1 94.81 4 PHE B CA 1
ATOM 1215 C C . PHE B 1 4 ? 4.766 28.562 3.086 1 94.81 4 PHE B C 1
ATOM 1217 O O . PHE B 1 4 ? 4.324 27.625 3.752 1 94.81 4 PHE B O 1
ATOM 1224 N N . THR B 1 5 ? 4.512 28.703 1.808 1 95.75 5 THR B N 1
ATOM 1225 C CA . THR B 1 5 ? 3.578 27.812 1.117 1 95.75 5 THR B CA 1
ATOM 1226 C C . THR B 1 5 ? 4.301 26.984 0.058 1 95.75 5 THR B C 1
ATOM 1228 O O . THR B 1 5 ? 5.113 27.516 -0.702 1 95.75 5 THR B O 1
ATOM 1231 N N . PHE B 1 6 ? 4.023 25.719 0.052 1 94.38 6 PHE B N 1
ATOM 1232 C CA . PHE B 1 6 ? 4.535 24.766 -0.936 1 94.38 6 PHE B CA 1
ATOM 1233 C C . PHE B 1 6 ? 3.393 24.016 -1.604 1 94.38 6 PHE B C 1
ATOM 1235 O O . PHE B 1 6 ? 2.438 23.609 -0.939 1 94.38 6 PHE B O 1
ATOM 1242 N N . GLU B 1 7 ? 3.49 23.828 -2.896 1 95.88 7 GLU B N 1
ATOM 1243 C CA . GLU B 1 7 ? 2.463 23.094 -3.635 1 95.88 7 GLU B CA 1
ATOM 1244 C C . GLU B 1 7 ? 3.055 21.891 -4.363 1 95.88 7 GLU B C 1
ATOM 1246 O O . GLU B 1 7 ? 4.199 21.938 -4.82 1 95.88 7 GLU B O 1
ATOM 1251 N N . ASP B 1 8 ? 2.273 20.875 -4.434 1 94.75 8 ASP B N 1
ATOM 1252 C CA . ASP B 1 8 ? 2.678 19.656 -5.129 1 94.75 8 ASP B CA 1
ATOM 1253 C C . ASP B 1 8 ? 1.463 18.922 -5.684 1 94.75 8 ASP B C 1
ATOM 1255 O O . ASP B 1 8 ? 0.324 19.219 -5.324 1 94.75 8 ASP B O 1
ATOM 1259 N N . GLU B 1 9 ? 1.741 17.984 -6.574 1 96 9 GLU B N 1
ATOM 1260 C CA . GLU B 1 9 ? 0.706 17.109 -7.117 1 96 9 GLU B CA 1
ATOM 1261 C C . GLU B 1 9 ? 1.208 15.664 -7.246 1 96 9 GLU B C 1
ATOM 1263 O O . GLU B 1 9 ? 2.404 15.438 -7.43 1 96 9 GLU B O 1
ATOM 1268 N N . ILE B 1 10 ? 0.292 14.758 -7.141 1 93.94 10 ILE B N 1
ATOM 1269 C CA . ILE B 1 10 ? 0.604 13.344 -7.312 1 93.94 10 ILE B CA 1
ATOM 1270 C C . ILE B 1 10 ? -0.514 12.664 -8.094 1 93.94 10 ILE B C 1
ATOM 1272 O O . ILE B 1 10 ? -1.694 12.953 -7.883 1 93.94 10 ILE B O 1
ATOM 1276 N N . THR B 1 11 ? -0.137 11.781 -9.039 1 94.38 11 THR B N 1
ATOM 1277 C CA . THR B 1 11 ? -1.129 11.094 -9.859 1 94.38 11 THR B CA 1
ATOM 1278 C C . THR B 1 11 ? -1.345 9.664 -9.359 1 94.38 11 THR B C 1
ATOM 1280 O O . THR B 1 11 ? -0.424 9.039 -8.828 1 94.38 11 THR B O 1
ATOM 1283 N N . SER B 1 12 ? -2.562 9.18 -9.445 1 93.62 12 SER B N 1
ATOM 1284 C CA . SER B 1 12 ? -2.967 7.828 -9.078 1 93.62 12 SER B CA 1
ATOM 1285 C C . SER B 1 12 ? -3.865 7.211 -10.148 1 93.62 12 SER B C 1
ATOM 1287 O O . SER B 1 12 ? -4.625 7.918 -10.812 1 93.62 12 SER B O 1
ATOM 1289 N N . THR B 1 13 ? -3.814 5.938 -10.289 1 90.31 13 THR B N 1
ATOM 1290 C CA . THR B 1 13 ? -4.711 5.234 -11.203 1 90.31 13 THR B CA 1
ATOM 1291 C C . THR B 1 13 ? -6.059 4.973 -10.539 1 90.31 13 THR B C 1
ATOM 1293 O O . THR B 1 13 ? -6.996 4.5 -11.188 1 90.31 13 THR B O 1
ATOM 1296 N N . VAL B 1 14 ? -6.23 5.223 -9.25 1 94.75 14 VAL B N 1
ATOM 1297 C CA . VAL B 1 14 ? -7.453 4.984 -8.492 1 94.75 14 VAL B CA 1
ATOM 1298 C C . VAL B 1 14 ? -8.422 6.148 -8.695 1 94.75 14 VAL B C 1
ATOM 1300 O O . VAL B 1 14 ? -8.039 7.312 -8.57 1 94.75 14 VAL B O 1
ATOM 1303 N N . PRO B 1 15 ? -9.672 5.859 -9.008 1 97.19 15 PRO B N 1
ATOM 1304 C CA . PRO B 1 15 ? -10.641 6.945 -9.164 1 97.19 15 PRO B CA 1
ATOM 1305 C C . PRO B 1 15 ? -10.766 7.809 -7.91 1 97.19 15 PRO B C 1
ATOM 1307 O O . PRO B 1 15 ? -10.602 7.309 -6.793 1 97.19 15 PRO B O 1
ATOM 1310 N N . PRO B 1 16 ? -11.148 9.055 -8.078 1 97.94 16 PRO B N 1
ATOM 1311 C CA . PRO B 1 16 ? -11.141 10 -6.961 1 97.94 16 PRO B CA 1
ATOM 1312 C C . PRO B 1 16 ? -12.039 9.562 -5.809 1 97.94 16 PRO B C 1
ATOM 1314 O O . PRO B 1 16 ? -11.641 9.641 -4.645 1 97.94 16 PRO B O 1
ATOM 1317 N N . ALA B 1 17 ? -13.234 9.141 -6.113 1 97.44 17 ALA B N 1
ATOM 1318 C CA . ALA B 1 17 ? -14.172 8.766 -5.055 1 97.44 17 ALA B CA 1
ATOM 1319 C C . ALA B 1 17 ? -13.609 7.625 -4.211 1 97.44 17 ALA B C 1
ATOM 1321 O O . ALA B 1 17 ? -13.656 7.676 -2.979 1 97.44 17 ALA B O 1
ATOM 1322 N N . LYS B 1 18 ? -13.086 6.59 -4.875 1 96.88 18 LYS B N 1
ATOM 1323 C CA . LYS B 1 18 ? -12.516 5.438 -4.18 1 96.88 18 LYS B CA 1
ATOM 1324 C C . LYS B 1 18 ? -11.305 5.844 -3.342 1 96.88 18 LYS B C 1
ATOM 1326 O O . LYS B 1 18 ? -11.188 5.449 -2.18 1 96.88 18 LYS B O 1
ATOM 1331 N N . LEU B 1 19 ? -10.406 6.621 -3.928 1 97.5 19 LEU B N 1
ATOM 1332 C CA . LEU B 1 19 ? -9.211 7.07 -3.23 1 97.5 19 LEU B CA 1
ATOM 1333 C C . LEU B 1 19 ? -9.57 7.945 -2.035 1 97.5 19 LEU B C 1
ATOM 1335 O O . LEU B 1 19 ? -8.984 7.809 -0.961 1 97.5 19 LEU B O 1
ATOM 1339 N N . TYR B 1 20 ? -10.547 8.797 -2.217 1 98.12 20 TYR B N 1
ATOM 1340 C CA . TYR B 1 20 ? -10.992 9.664 -1.132 1 98.12 20 TYR B CA 1
ATOM 1341 C C . TYR B 1 20 ? -11.547 8.844 0.028 1 98.12 20 TYR B C 1
ATOM 1343 O O . TYR B 1 20 ? -11.25 9.125 1.191 1 98.12 20 TYR B O 1
ATOM 1351 N N . ASN B 1 21 ? -12.312 7.855 -0.3 1 96.94 21 ASN B N 1
ATOM 1352 C CA . ASN B 1 21 ? -12.891 7.008 0.736 1 96.94 21 ASN B CA 1
ATOM 1353 C C . ASN B 1 21 ? -11.82 6.238 1.501 1 96.94 21 ASN B C 1
ATOM 1355 O O . ASN B 1 21 ? -11.93 6.047 2.713 1 96.94 21 ASN B O 1
ATOM 1359 N N . ALA B 1 22 ? -10.82 5.793 0.805 1 96.38 22 ALA B N 1
ATOM 1360 C CA . ALA B 1 22 ? -9.703 5.141 1.479 1 96.38 22 ALA B CA 1
ATOM 1361 C C . ALA B 1 22 ? -8.969 6.117 2.398 1 96.38 22 ALA B C 1
ATOM 1363 O O . ALA B 1 22 ? -8.641 5.777 3.535 1 96.38 22 ALA B O 1
ATOM 1364 N N . MET B 1 23 ? -8.727 7.328 1.913 1 96.31 23 MET B N 1
ATOM 1365 C CA . MET B 1 23 ? -8.023 8.344 2.688 1 96.31 23 MET B CA 1
ATOM 1366 C C . MET B 1 23 ? -8.828 8.742 3.924 1 96.31 23 MET B C 1
ATOM 1368 O O . MET B 1 23 ? -8.25 9.023 4.977 1 96.31 23 MET B O 1
ATOM 1372 N N . LYS B 1 24 ? -10.094 8.742 3.814 1 93.69 24 LYS B N 1
ATOM 1373 C CA . LYS B 1 24 ? -10.953 9.023 4.957 1 93.69 24 LYS B CA 1
ATOM 1374 C C . LYS B 1 24 ? -10.781 7.98 6.055 1 93.69 24 LYS B C 1
ATOM 1376 O O . LYS B 1 24 ? -10.977 8.273 7.238 1 93.69 24 LYS B O 1
ATOM 1381 N N . ASP B 1 25 ? -10.43 6.816 5.625 1 94.69 25 ASP B N 1
ATOM 1382 C CA . ASP B 1 25 ? -10.258 5.707 6.559 1 94.69 25 ASP B CA 1
ATOM 1383 C C . ASP B 1 25 ? -8.805 5.598 7.02 1 94.69 25 ASP B C 1
ATOM 1385 O O . ASP B 1 25 ? -8.406 4.582 7.59 1 94.69 25 ASP B O 1
ATOM 1389 N N . ALA B 1 26 ? -7.957 6.574 6.766 1 94.44 26 ALA B N 1
ATOM 1390 C CA . ALA B 1 26 ? -6.52 6.547 7.039 1 94.44 26 ALA B CA 1
ATOM 1391 C C . ALA B 1 26 ? -6.25 6.234 8.508 1 94.44 26 ALA B C 1
ATOM 1393 O O . ALA B 1 26 ? -5.262 5.57 8.836 1 94.44 26 ALA B O 1
ATOM 1394 N N . ASP B 1 27 ? -7.059 6.68 9.383 1 95.56 27 ASP B N 1
ATOM 1395 C CA . ASP B 1 27 ? -6.84 6.461 10.812 1 95.56 27 ASP B CA 1
ATOM 1396 C C . ASP B 1 27 ? -6.824 4.973 11.141 1 95.56 27 ASP B C 1
ATOM 1398 O O . ASP B 1 27 ? -6.074 4.531 12.016 1 95.56 27 ASP B O 1
ATOM 1402 N N . SER B 1 28 ? -7.66 4.234 10.492 1 94.31 28 SER B N 1
ATOM 1403 C CA . SER B 1 28 ? -7.734 2.795 10.719 1 94.31 28 SER B CA 1
ATOM 1404 C C . SER B 1 28 ? -6.672 2.053 9.914 1 94.31 28 SER B C 1
ATOM 1406 O O . SER B 1 28 ? -6.172 1.011 10.344 1 94.31 28 SER B O 1
ATOM 1408 N N . ILE B 1 29 ? -6.246 2.535 8.781 1 95.38 29 ILE B N 1
ATOM 1409 C CA . ILE B 1 29 ? -5.344 1.874 7.844 1 95.38 29 ILE B CA 1
ATOM 1410 C C . ILE B 1 29 ? -3.896 2.104 8.281 1 95.38 29 ILE B C 1
ATOM 1412 O O . ILE B 1 29 ? -3.072 1.188 8.219 1 95.38 29 ILE B O 1
ATOM 1416 N N . THR B 1 30 ? -3.541 3.287 8.742 1 96.06 30 THR B N 1
ATOM 1417 C CA . THR B 1 30 ? -2.172 3.734 8.969 1 96.06 30 THR B CA 1
ATOM 1418 C C . THR B 1 30 ? -1.458 2.807 9.945 1 96.06 30 THR B C 1
ATOM 1420 O O . THR B 1 30 ? -0.329 2.381 9.695 1 96.06 30 THR B O 1
ATOM 1423 N N . PRO B 1 31 ? -2.117 2.416 11.07 1 95.5 31 PRO B N 1
ATOM 1424 C CA . PRO B 1 31 ? -1.415 1.52 11.984 1 95.5 31 PRO B CA 1
ATOM 1425 C C . PRO B 1 31 ? -1.104 0.16 11.367 1 95.5 31 PRO B C 1
ATOM 1427 O O . PRO B 1 31 ? -0.25 -0.573 11.867 1 95.5 31 PRO B O 1
ATOM 1430 N N . LYS B 1 32 ? -1.776 -0.209 10.312 1 92.75 32 LYS B N 1
ATOM 1431 C CA . LYS B 1 32 ? -1.56 -1.485 9.633 1 92.75 32 LYS B CA 1
ATOM 1432 C C . LYS B 1 32 ? -0.401 -1.395 8.648 1 92.75 32 LYS B C 1
ATOM 1434 O O . LYS B 1 32 ? 0.379 -2.34 8.508 1 92.75 32 LYS B O 1
ATOM 1439 N N . ILE B 1 33 ? -0.276 -0.177 8.07 1 93.94 33 ILE B N 1
ATOM 1440 C CA . ILE B 1 33 ? 0.591 -0.131 6.902 1 93.94 33 ILE B CA 1
ATOM 1441 C C . ILE B 1 33 ? 1.872 0.629 7.234 1 93.94 33 ILE B C 1
ATOM 1443 O O . ILE B 1 33 ? 2.844 0.586 6.477 1 93.94 33 ILE B O 1
ATOM 1447 N N . ILE B 1 34 ? 1.878 1.364 8.328 1 93.75 34 ILE B N 1
ATOM 1448 C CA . ILE B 1 34 ? 3.074 2.039 8.82 1 93.75 34 ILE B CA 1
ATOM 1449 C C . ILE B 1 34 ? 3.516 1.409 10.141 1 93.75 34 ILE B C 1
ATOM 1451 O O . ILE B 1 34 ? 2.891 1.627 11.18 1 93.75 34 ILE B O 1
ATOM 1455 N N . ASP B 1 35 ? 4.613 0.831 10.156 1 92.06 35 ASP B N 1
ATOM 1456 C CA . ASP B 1 35 ? 5.035 0.003 11.281 1 92.06 35 ASP B CA 1
ATOM 1457 C C . ASP B 1 35 ? 5.277 0.852 12.523 1 92.06 35 ASP B C 1
ATOM 1459 O O . ASP B 1 35 ? 5.031 0.403 13.648 1 92.06 35 ASP B O 1
ATOM 1463 N N . ASP B 1 36 ? 5.699 2.051 12.289 1 92.94 36 ASP B N 1
ATOM 1464 C CA . ASP B 1 36 ? 6.055 2.904 13.422 1 92.94 36 ASP B CA 1
ATOM 1465 C C . ASP B 1 36 ? 4.809 3.484 14.086 1 92.94 36 ASP B C 1
ATOM 1467 O O . ASP B 1 36 ? 4.879 4.027 15.188 1 92.94 36 ASP B O 1
ATOM 1471 N N . VAL B 1 37 ? 3.682 3.391 13.445 1 95.25 37 VAL B N 1
ATOM 1472 C CA . VAL B 1 37 ? 2.451 3.955 13.992 1 95.25 37 VAL B CA 1
ATOM 1473 C C . VAL B 1 37 ? 1.663 2.871 14.727 1 95.25 37 VAL B C 1
ATOM 1475 O O . VAL B 1 37 ? 1.312 1.846 14.133 1 95.25 37 VAL B O 1
ATOM 1478 N N . LYS B 1 38 ? 1.315 3.129 15.906 1 96.75 38 LYS B N 1
ATOM 1479 C CA . LYS B 1 38 ? 0.649 2.129 16.734 1 96.75 38 LYS B CA 1
ATOM 1480 C C . LYS B 1 38 ? -0.855 2.375 16.797 1 96.75 38 LYS B C 1
ATOM 1482 O O . LYS B 1 38 ? -1.646 1.43 16.797 1 96.75 38 LYS B O 1
ATOM 1487 N N . SER B 1 39 ? -1.182 3.676 16.859 1 97.44 39 SER B N 1
ATOM 1488 C CA . SER B 1 39 ? -2.604 3.996 16.938 1 97.44 39 SER B CA 1
ATOM 1489 C C . SER B 1 39 ? -2.869 5.438 16.516 1 97.44 39 SER B C 1
ATOM 1491 O O . SER B 1 39 ? -1.954 6.262 16.5 1 97.44 39 SER B O 1
ATOM 1493 N N . VAL B 1 40 ? -4.078 5.699 16.141 1 97.69 40 VAL B N 1
ATOM 1494 C CA . VAL B 1 40 ? -4.648 7.023 15.93 1 97.69 40 VAL B CA 1
ATOM 1495 C C . VAL B 1 40 ? -5.965 7.152 16.688 1 97.69 40 VAL B C 1
ATOM 1497 O O . VAL B 1 40 ? -6.891 6.363 16.484 1 97.69 40 VAL B O 1
ATOM 1500 N N . GLU B 1 41 ? -6.066 8.133 17.531 1 98.12 41 GLU B N 1
ATOM 1501 C CA . GLU B 1 41 ? -7.258 8.273 18.375 1 98.12 41 GLU B CA 1
ATOM 1502 C C . GLU B 1 41 ? -7.746 9.719 18.391 1 98.12 41 GLU B C 1
ATOM 1504 O O . GLU B 1 41 ? -6.941 10.656 18.406 1 98.12 41 GLU B O 1
ATOM 1509 N N . ILE B 1 42 ? -9.062 9.859 18.453 1 98.25 42 ILE B N 1
ATOM 1510 C CA . ILE B 1 42 ? -9.633 11.172 18.703 1 98.25 42 ILE B CA 1
ATOM 1511 C C . ILE B 1 42 ? -9.5 11.508 20.188 1 98.25 42 ILE B C 1
ATOM 1513 O O . ILE B 1 42 ? -9.961 10.75 21.047 1 98.25 42 ILE B O 1
ATOM 1517 N N . VAL B 1 43 ? -8.867 12.586 20.469 1 98.19 43 VAL B N 1
ATOM 1518 C CA . VAL B 1 43 ? -8.711 12.961 21.875 1 98.19 43 VAL B CA 1
ATOM 1519 C C . VAL B 1 43 ? -9.641 14.133 22.188 1 98.19 43 VAL B C 1
ATOM 1521 O O . VAL B 1 43 ? -9.93 14.398 23.359 1 98.19 43 VAL B O 1
ATOM 1524 N N . GLU B 1 44 ? -10.109 14.898 21.234 1 98.31 44 GLU B N 1
ATOM 1525 C CA . GLU B 1 44 ? -11.109 15.953 21.344 1 98.31 44 GLU B CA 1
ATOM 1526 C C . GLU B 1 44 ? -11.898 16.109 20.047 1 98.31 44 GLU B C 1
ATOM 1528 O O . GLU B 1 44 ? -11.312 16.125 18.953 1 98.31 44 GLU B O 1
ATOM 1533 N N . GLY B 1 45 ? -13.219 16.172 20.125 1 98.25 45 GLY B N 1
ATOM 1534 C CA . GLY B 1 45 ? -14.047 16.375 18.953 1 98.25 45 GLY B CA 1
ATOM 1535 C C . GLY B 1 45 ? -14.742 15.109 18.484 1 98.25 45 GLY B C 1
ATOM 1536 O O . GLY B 1 45 ? -14.758 14.102 19.188 1 98.25 45 GLY B O 1
ATOM 1537 N N . ASN B 1 46 ? -15.398 15.195 17.25 1 97 46 ASN B N 1
ATOM 1538 C CA . ASN B 1 46 ? -16.25 14.117 16.75 1 97 46 ASN B CA 1
ATOM 1539 C C . ASN B 1 46 ? -15.812 13.656 15.367 1 97 46 ASN B C 1
ATOM 1541 O O . ASN B 1 46 ? -16.594 13.023 14.648 1 97 46 ASN B O 1
ATOM 1545 N N . GLY B 1 47 ? -14.734 14.062 14.977 1 96.38 47 GLY B N 1
ATOM 1546 C CA . GLY B 1 47 ? -14.234 13.688 13.664 1 96.38 47 GLY B CA 1
ATOM 1547 C C . GLY B 1 47 ? -14.328 14.805 12.641 1 96.38 47 GLY B C 1
ATOM 1548 O O . GLY B 1 47 ? -13.672 14.758 11.602 1 96.38 47 GLY B O 1
ATOM 1549 N N . GLY B 1 48 ? -15.078 15.797 12.867 1 97.44 48 GLY B N 1
ATOM 1550 C CA . GLY B 1 48 ? -15.219 16.938 11.977 1 97.44 48 GLY B CA 1
ATOM 1551 C C . GLY B 1 48 ? -14.227 18.047 12.258 1 97.44 48 GLY B C 1
ATOM 1552 O O . GLY B 1 48 ? -13.289 17.859 13.039 1 97.44 48 GLY B O 1
ATOM 1553 N N . PRO B 1 49 ? -14.438 19.219 11.555 1 98.56 49 PRO B N 1
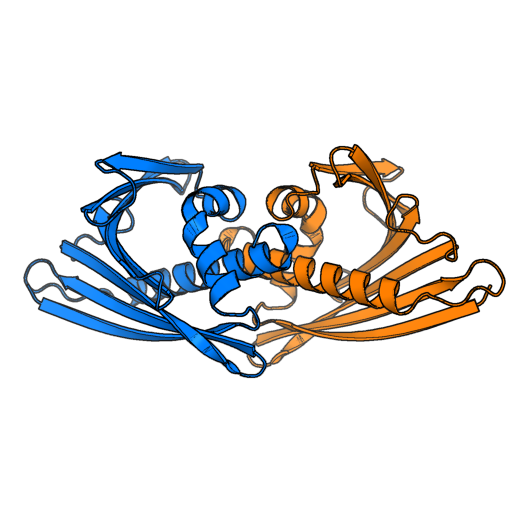ATOM 1554 C CA . PRO B 1 49 ? -13.539 20.344 11.773 1 98.56 49 PRO B CA 1
ATOM 1555 C C . PRO B 1 49 ? -13.398 20.719 13.25 1 98.56 49 PRO B C 1
ATOM 1557 O O . PRO B 1 49 ? -14.398 20.766 13.977 1 98.56 49 PRO B O 1
ATOM 1560 N N . GLY B 1 50 ? -12.141 20.938 13.656 1 98.56 50 GLY B N 1
ATOM 1561 C CA . GLY B 1 50 ? -11.852 21.25 15.047 1 98.56 50 GLY B CA 1
ATOM 1562 C C . GLY B 1 50 ? -11.398 20.047 15.844 1 98.56 50 GLY B 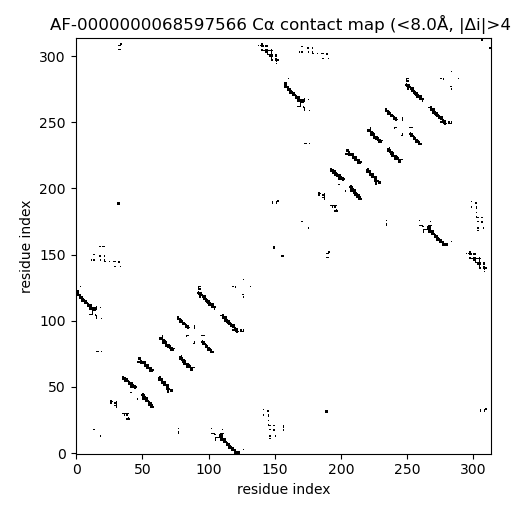C 1
ATOM 1563 O O . GLY B 1 50 ? -10.836 20.188 16.938 1 98.56 50 GLY B O 1
ATOM 1564 N N . THR B 1 51 ? -11.617 18.781 15.383 1 98.75 51 THR B N 1
ATOM 1565 C CA . THR B 1 51 ? -11.242 17.547 16.062 1 98.75 51 THR B CA 1
ATOM 1566 C C . THR B 1 51 ? -9.727 17.453 16.203 1 98.75 51 THR B C 1
ATOM 1568 O O . THR B 1 51 ? -8.984 17.766 15.281 1 98.75 51 THR B O 1
ATOM 1571 N N . ILE B 1 52 ? -9.211 17.031 17.359 1 98.88 52 ILE B N 1
ATOM 1572 C CA . ILE B 1 52 ? -7.809 16.734 17.625 1 98.88 52 ILE B CA 1
ATOM 1573 C C . ILE B 1 52 ? -7.598 15.227 17.672 1 98.88 52 ILE B C 1
ATOM 1575 O O . ILE B 1 52 ? -8.242 14.531 18.469 1 98.88 52 ILE B O 1
ATOM 1579 N N . LYS B 1 53 ? -6.734 14.773 16.828 1 98.56 53 LYS B N 1
ATOM 1580 C CA . LYS B 1 53 ? -6.332 13.367 16.812 1 98.56 53 LYS B CA 1
ATOM 1581 C C . LYS B 1 53 ? -4.898 13.203 17.312 1 98.56 53 LYS B C 1
ATOM 1583 O O . LYS B 1 53 ? -4.039 14.047 17.047 1 98.56 53 LYS B O 1
ATOM 1588 N N . LYS B 1 54 ? -4.695 12.148 18.031 1 98.69 54 LYS B N 1
ATOM 1589 C CA . LYS B 1 54 ? -3.375 11.789 18.531 1 98.69 54 LYS B CA 1
ATOM 1590 C C . LYS B 1 54 ? -2.867 10.508 17.875 1 98.69 54 LYS B C 1
ATOM 1592 O O . LYS B 1 54 ? -3.516 9.461 17.969 1 98.69 54 LYS B O 1
ATOM 1597 N N . LEU B 1 55 ? -1.781 10.617 17.172 1 97.88 55 LEU B N 1
ATOM 1598 C CA . LEU B 1 55 ? -1.052 9.461 16.672 1 97.88 55 LEU B CA 1
ATOM 1599 C C . LEU B 1 55 ? 0.018 9.016 17.672 1 97.88 55 LEU B C 1
ATOM 1601 O O . LEU B 1 55 ? 0.846 9.82 18.094 1 97.88 55 LEU B O 1
ATOM 1605 N N . THR B 1 56 ? -0.001 7.805 18.016 1 98.44 56 THR B N 1
ATOM 1606 C CA . THR B 1 56 ? 1.056 7.207 18.812 1 98.44 56 THR B CA 1
ATOM 1607 C C . THR B 1 56 ? 2.062 6.473 17.938 1 98.44 56 THR B C 1
ATOM 1609 O O . THR B 1 56 ? 1.688 5.59 17.156 1 98.44 56 THR B O 1
ATOM 1612 N N . ILE B 1 57 ? 3.311 6.801 18.047 1 96.38 57 ILE B N 1
ATOM 1613 C CA . ILE B 1 57 ? 4.328 6.215 17.188 1 96.38 57 ILE B CA 1
ATOM 1614 C C . ILE B 1 57 ? 5.5 5.723 18.031 1 96.38 57 ILE B C 1
ATOM 1616 O O . ILE B 1 57 ? 5.668 6.148 19.172 1 96.38 57 ILE B O 1
ATOM 1620 N N . VAL B 1 58 ? 6.258 4.824 17.469 1 95.12 58 VAL B N 1
ATOM 1621 C CA . VAL B 1 58 ? 7.496 4.359 18.078 1 95.12 58 VAL B CA 1
ATOM 1622 C C . VAL B 1 58 ? 8.688 4.723 17.188 1 95.12 58 VAL B C 1
ATOM 1624 O O . VAL B 1 58 ? 8.727 4.359 16.016 1 95.12 58 VAL B O 1
ATOM 1627 N N . GLU B 1 59 ? 9.531 5.473 17.688 1 86.75 59 GLU B N 1
ATOM 1628 C CA . GLU B 1 59 ? 10.773 5.875 17.031 1 86.75 59 GLU B CA 1
ATOM 1629 C C . GLU B 1 59 ? 11.977 5.625 17.938 1 86.75 59 GLU B C 1
ATOM 1631 O O . GLU B 1 59 ? 12.016 6.086 19.078 1 86.75 59 GLU B O 1
ATOM 1636 N N . ASP B 1 60 ? 12.922 4.906 17.406 1 87.38 60 ASP B N 1
ATOM 1637 C CA . ASP B 1 60 ? 14.133 4.586 18.141 1 87.38 60 ASP B CA 1
ATOM 1638 C C . ASP B 1 60 ? 13.797 3.957 19.5 1 87.38 60 ASP B C 1
ATOM 1640 O O . ASP B 1 60 ? 14.359 4.34 20.531 1 87.38 60 ASP B O 1
ATOM 1644 N N . GLY B 1 61 ? 12.812 3.145 19.516 1 90.31 61 GLY B N 1
ATOM 1645 C CA . GLY B 1 61 ? 12.453 2.387 20.703 1 90.31 61 GLY B CA 1
ATOM 1646 C C . GLY B 1 61 ? 11.641 3.191 21.703 1 90.31 61 GLY B C 1
ATOM 1647 O O . GLY B 1 61 ? 11.242 2.676 22.75 1 90.31 61 GLY B O 1
ATOM 1648 N N . GLU B 1 62 ? 11.344 4.43 21.422 1 95.88 62 GLU B N 1
ATOM 1649 C CA . GLU B 1 62 ? 10.578 5.285 22.328 1 95.88 62 GLU B CA 1
ATOM 1650 C C . GLU B 1 62 ? 9.203 5.609 21.75 1 95.88 62 GLU B C 1
ATOM 1652 O O . GLU B 1 62 ? 9.07 5.84 20.547 1 95.88 62 GLU B O 1
ATOM 1657 N N . THR B 1 63 ? 8.25 5.59 22.672 1 97.25 63 THR B N 1
ATOM 1658 C CA . THR B 1 63 ? 6.91 5.996 22.281 1 97.25 63 THR B CA 1
ATOM 1659 C C . THR B 1 63 ? 6.789 7.516 22.25 1 97.25 63 THR B C 1
ATOM 1661 O O . THR B 1 63 ? 7.188 8.195 23.203 1 97.25 63 THR B O 1
ATOM 1664 N N . LYS B 1 64 ? 6.328 8.008 21.188 1 97.19 64 LYS B N 1
ATOM 1665 C CA . LYS B 1 64 ? 6.086 9.438 20.984 1 97.19 64 LYS B CA 1
ATOM 1666 C C . LYS B 1 64 ? 4.699 9.672 20.391 1 97.19 64 LYS B C 1
ATOM 1668 O O . LYS B 1 64 ? 3.941 8.727 20.172 1 97.19 64 LYS B O 1
ATOM 1673 N N . PHE B 1 65 ? 4.391 11.008 20.219 1 97.94 65 PHE B N 1
ATOM 1674 C CA . PHE B 1 65 ? 3.068 11.266 19.656 1 97.94 65 PHE B CA 1
ATOM 1675 C C . PHE B 1 65 ? 3.129 12.398 18.641 1 97.94 65 PHE B C 1
ATOM 1677 O O . PHE B 1 65 ? 4.105 13.148 18.609 1 97.94 65 PHE B O 1
ATOM 1684 N N . ILE B 1 66 ? 2.133 12.492 17.812 1 96.75 66 ILE B N 1
ATOM 1685 C CA . ILE B 1 66 ? 1.839 13.586 16.891 1 96.75 66 ILE B CA 1
ATOM 1686 C C . ILE B 1 66 ? 0.384 14.016 17.047 1 96.75 66 ILE B C 1
ATOM 1688 O O . ILE B 1 66 ? -0.51 13.18 17.172 1 96.75 66 ILE B O 1
ATOM 1692 N N . LEU B 1 67 ? 0.162 15.305 17.031 1 98.38 67 LEU B N 1
ATOM 1693 C CA . LEU B 1 67 ? -1.199 15.812 17.156 1 98.38 67 LEU B CA 1
ATOM 1694 C C . LEU B 1 67 ? -1.646 16.469 15.852 1 98.38 67 LEU B C 1
ATOM 1696 O O . LEU B 1 67 ? -0.992 17.391 15.359 1 98.38 67 LEU B O 1
ATOM 1700 N N . HIS B 1 68 ? -2.77 15.984 15.391 1 98.19 68 HIS B N 1
ATOM 1701 C CA . HIS B 1 68 ? -3.418 16.562 14.211 1 98.19 68 HIS B CA 1
ATOM 1702 C C . HIS B 1 68 ? -4.715 17.266 14.586 1 98.19 68 HIS B C 1
ATOM 1704 O O . HIS B 1 68 ? -5.465 16.797 15.438 1 98.19 68 HIS B O 1
ATOM 1710 N N . LYS B 1 69 ? -4.93 18.359 13.961 1 98.75 69 LYS B N 1
ATOM 1711 C CA . LYS B 1 69 ? -6.219 19.047 14.023 1 98.75 69 LYS B CA 1
ATOM 1712 C C . LYS B 1 69 ? -6.914 19.031 12.664 1 98.75 69 LYS B C 1
ATOM 1714 O O . LYS B 1 69 ? -6.336 19.453 11.664 1 98.75 69 LYS B O 1
ATOM 1719 N N . VAL B 1 70 ? -8.109 18.562 12.641 1 98.69 70 VAL B N 1
ATOM 1720 C CA . VAL B 1 70 ? -8.906 18.625 11.414 1 98.69 70 VAL B CA 1
ATOM 1721 C C . VAL B 1 70 ? -9.336 20.062 11.156 1 98.69 70 VAL B C 1
ATOM 1723 O O . VAL B 1 70 ? -9.969 20.688 12.008 1 98.69 70 VAL B O 1
ATOM 1726 N N . GLU B 1 71 ? -8.984 20.594 9.984 1 98.75 71 GLU B N 1
ATOM 1727 C CA . GLU B 1 71 ? -9.32 21.969 9.672 1 98.75 71 GLU B CA 1
ATOM 1728 C C . GLU B 1 71 ? -10.602 22.062 8.852 1 98.75 71 GLU B C 1
ATOM 1730 O O . GLU B 1 71 ? -11.461 22.906 9.133 1 98.75 71 GLU B O 1
ATOM 1735 N N . SER B 1 72 ? -10.781 21.234 7.879 1 98.69 72 SER B N 1
ATOM 1736 C CA . SER B 1 72 ? -11.984 21.25 7.059 1 98.69 72 SER B CA 1
ATOM 1737 C C . SER B 1 72 ? -12.148 19.938 6.309 1 98.69 72 SER B C 1
ATOM 1739 O O . SER B 1 72 ? -11.164 19.25 6.02 1 98.69 72 SER B O 1
ATOM 1741 N N . ILE B 1 73 ? -13.398 19.562 6.031 1 98.38 73 ILE B N 1
ATOM 1742 C CA . ILE B 1 73 ? -13.805 18.406 5.23 1 98.38 73 ILE B CA 1
ATOM 1743 C C . ILE B 1 73 ? -14.789 18.844 4.152 1 98.38 73 ILE B C 1
ATOM 1745 O O . ILE B 1 73 ? -15.789 19.516 4.449 1 98.38 73 ILE B O 1
ATOM 1749 N N . ASP B 1 74 ? -14.5 18.594 2.941 1 98.31 74 ASP B N 1
ATOM 1750 C CA . ASP B 1 74 ? -15.398 18.844 1.813 1 98.31 74 ASP B CA 1
ATOM 1751 C C . ASP B 1 74 ? -15.578 17.578 0.965 1 98.31 74 ASP B C 1
ATOM 1753 O O . ASP B 1 74 ? -14.922 17.422 -0.066 1 98.31 74 ASP B O 1
ATOM 1757 N N . GLU B 1 75 ? -16.453 16.703 1.346 1 96.88 75 GLU B N 1
ATOM 1758 C CA . GLU B 1 75 ? -16.656 15.414 0.711 1 96.88 75 GLU B CA 1
ATOM 1759 C C . GLU B 1 75 ? -17.125 15.57 -0.735 1 96.88 75 GLU B C 1
ATOM 1761 O O . GLU B 1 75 ? -16.75 14.773 -1.602 1 96.88 75 GLU B O 1
ATOM 1766 N N . ALA B 1 76 ? -17.906 16.578 -0.996 1 97.56 76 ALA B N 1
ATOM 1767 C CA . ALA B 1 76 ? -18.453 16.797 -2.338 1 97.56 76 ALA B CA 1
ATOM 1768 C C . ALA B 1 76 ? -17.328 17.062 -3.34 1 97.56 76 ALA B C 1
ATOM 1770 O O . ALA B 1 76 ? -17.453 16.75 -4.523 1 97.56 76 ALA B O 1
ATOM 1771 N N . ASN B 1 77 ? -16.219 17.609 -2.828 1 97.94 77 ASN B N 1
ATOM 1772 C CA . ASN B 1 77 ? -15.117 17.953 -3.719 1 97.94 77 ASN B CA 1
ATOM 1773 C C . ASN B 1 77 ? -13.852 17.172 -3.383 1 97.94 77 ASN B C 1
ATOM 1775 O O . ASN B 1 77 ? -12.758 17.531 -3.814 1 97.94 77 ASN B O 1
ATOM 1779 N N . TYR B 1 78 ? -14.031 16.141 -2.553 1 98.5 78 TYR B N 1
ATOM 1780 C CA . TYR B 1 78 ? -12.961 15.234 -2.145 1 98.5 78 TYR B CA 1
ATOM 1781 C C . TYR B 1 78 ? -11.766 16 -1.598 1 98.5 78 TYR B C 1
ATOM 1783 O O . TYR B 1 78 ? -10.633 15.773 -2.008 1 98.5 78 TYR B O 1
ATOM 1791 N N . ALA B 1 79 ? -12.047 16.906 -0.667 1 98.56 79 ALA B N 1
ATOM 1792 C CA . ALA B 1 79 ? -11 17.672 -0.008 1 98.56 79 ALA B CA 1
ATOM 1793 C C . ALA B 1 79 ? -10.953 17.375 1.487 1 98.56 79 ALA B C 1
ATOM 1795 O O . ALA B 1 79 ? -11.984 17.125 2.107 1 98.56 79 ALA B O 1
ATOM 1796 N N . TYR B 1 80 ? -9.82 17.375 2.057 1 98.25 80 TYR B N 1
ATOM 1797 C CA . TYR B 1 80 ? -9.555 17.141 3.471 1 98.25 80 TYR B CA 1
ATOM 1798 C C . TYR B 1 80 ? -8.336 17.938 3.932 1 98.25 80 TYR B C 1
ATOM 1800 O O . TYR B 1 80 ? -7.234 17.75 3.414 1 98.25 80 TYR B O 1
ATOM 1808 N N . ASN B 1 81 ? -8.531 18.812 4.875 1 98.44 81 ASN B N 1
ATOM 1809 C CA . ASN B 1 81 ? -7.457 19.672 5.379 1 98.44 81 ASN B CA 1
ATOM 1810 C C . ASN B 1 81 ? -7.211 19.438 6.867 1 98.44 81 ASN B C 1
ATOM 1812 O O . ASN B 1 81 ? -8.156 19.328 7.648 1 98.44 81 ASN B O 1
ATOM 1816 N N . TYR B 1 82 ? -5.965 19.344 7.211 1 98.06 82 TYR B N 1
ATOM 1817 C CA . TYR B 1 82 ? -5.605 19.203 8.617 1 98.06 82 TYR B CA 1
ATOM 1818 C C . TYR B 1 82 ? -4.285 19.906 8.914 1 98.06 82 TYR B C 1
ATOM 1820 O O . TYR B 1 82 ? -3.559 20.297 7.996 1 98.06 82 TYR B O 1
ATOM 1828 N N . SER B 1 83 ? -3.977 20.047 10.156 1 98 83 SER B N 1
ATOM 1829 C CA . SER B 1 83 ? -2.723 20.625 10.625 1 98 83 SER B CA 1
ATOM 1830 C C . SER B 1 83 ? -2.029 19.703 11.633 1 98 83 SER B C 1
ATOM 1832 O O . SER B 1 83 ? -2.691 19.047 12.43 1 98 83 SER B O 1
ATOM 1834 N N . VAL B 1 84 ? -0.753 19.719 11.492 1 96.81 84 VAL B N 1
ATOM 1835 C CA . VAL B 1 84 ? 0.04 19.266 12.625 1 96.81 84 VAL B CA 1
ATOM 1836 C C . VAL B 1 84 ? 0.155 20.375 13.664 1 96.81 84 VAL B C 1
ATOM 1838 O O . VAL B 1 84 ? 0.648 21.453 13.367 1 96.81 84 VAL B O 1
ATOM 1841 N N . VAL B 1 85 ? -0.239 20.062 14.914 1 97.94 85 VAL B N 1
ATOM 1842 C CA . VAL B 1 85 ? -0.318 21.141 15.891 1 97.94 85 VAL B CA 1
ATOM 1843 C C . VAL B 1 85 ? 0.47 20.766 17.141 1 97.94 85 VAL B C 1
ATOM 1845 O O . VAL B 1 85 ? 0.562 21.562 18.094 1 97.94 85 VAL B O 1
ATOM 1848 N N . GLY B 1 86 ? 1.038 19.562 17.141 1 97.06 86 GLY B N 1
ATOM 1849 C CA . GLY B 1 86 ? 1.84 19.156 18.297 1 97.06 86 GLY B CA 1
ATOM 1850 C C . GLY B 1 86 ? 2.57 17.844 18.078 1 97.06 86 GLY B C 1
ATOM 1851 O O . GLY B 1 86 ? 2.314 17.141 17.109 1 97.06 86 GLY B O 1
ATOM 1852 N N . GLY B 1 87 ? 3.496 17.578 19.031 1 96.19 87 GLY B N 1
ATOM 1853 C CA . GLY B 1 87 ? 4.238 16.328 19.016 1 96.19 87 GLY B CA 1
ATOM 1854 C C . GLY B 1 87 ? 5.5 16.391 18.188 1 96.19 87 GLY B C 1
ATOM 1855 O O . GLY B 1 87 ? 5.945 17.484 17.797 1 96.19 87 GLY B O 1
ATOM 1856 N N . VAL B 1 88 ? 6.043 15.258 17.875 1 93.25 88 VAL B N 1
ATOM 1857 C CA . VAL B 1 88 ? 7.418 15.156 17.406 1 93.25 88 VAL B CA 1
ATOM 1858 C C . VAL B 1 88 ? 7.484 15.555 15.93 1 93.25 88 VAL B C 1
ATOM 1860 O O . VAL B 1 88 ? 8.562 15.836 15.406 1 93.25 88 VAL B O 1
ATOM 1863 N N . ALA B 1 89 ? 6.375 15.594 15.195 1 91.62 89 ALA B N 1
ATOM 1864 C CA . ALA B 1 89 ? 6.379 15.961 13.781 1 91.62 89 ALA B CA 1
ATOM 1865 C C . ALA B 1 89 ? 6.344 17.469 13.609 1 91.62 89 ALA B C 1
ATOM 1867 O O . ALA B 1 89 ? 6.512 17.984 12.492 1 91.62 89 ALA B O 1
ATOM 1868 N N . LEU B 1 90 ? 6.117 18.172 14.664 1 93.19 90 LEU B N 1
ATOM 1869 C CA . LEU B 1 90 ? 6.117 19.641 14.617 1 93.19 90 LEU B CA 1
ATOM 1870 C C . LEU B 1 90 ? 7.488 20.188 14.992 1 93.19 90 LEU B C 1
ATOM 1872 O O . LEU B 1 90 ? 7.895 20.109 16.156 1 93.19 90 LEU B O 1
ATOM 1876 N N . PRO B 1 91 ? 8.156 20.719 13.977 1 91.62 91 PRO B N 1
ATOM 1877 C CA . PRO B 1 91 ? 9.461 21.297 14.32 1 91.62 91 PRO B CA 1
ATOM 1878 C C . PRO B 1 91 ? 9.352 22.469 15.281 1 91.62 91 PRO B C 1
ATOM 1880 O O . PRO B 1 91 ? 8.32 23.156 15.312 1 91.62 91 PRO B O 1
ATOM 1883 N N . PRO B 1 92 ? 10.484 22.688 16.016 1 90.5 92 PRO B N 1
ATOM 1884 C CA . PRO B 1 92 ? 10.453 23.781 17 1 90.5 92 PRO B CA 1
ATOM 1885 C C . PRO B 1 92 ? 10.242 25.141 16.359 1 90.5 92 PRO B C 1
ATOM 1887 O O . PRO B 1 92 ? 9.836 26.094 17.047 1 90.5 92 PRO B O 1
ATOM 1890 N N . THR B 1 93 ? 10.453 25.297 15.133 1 91.12 93 THR B N 1
ATOM 1891 C CA . THR B 1 93 ? 10.359 26.594 14.469 1 91.12 93 THR B CA 1
ATOM 1892 C C . THR B 1 93 ? 8.945 26.844 13.969 1 91.12 93 THR B C 1
ATOM 1894 O O . THR B 1 93 ? 8.625 27.938 13.508 1 91.12 93 THR B O 1
ATOM 1897 N N . ALA B 1 94 ? 8.062 25.844 14.109 1 93.75 94 ALA B N 1
ATOM 1898 C CA . ALA B 1 94 ? 6.727 25.969 13.539 1 93.75 94 ALA B CA 1
ATOM 1899 C C . ALA B 1 94 ? 5.672 26.109 14.633 1 93.75 94 ALA B C 1
ATOM 1901 O O . ALA B 1 94 ? 5.742 25.438 15.664 1 93.75 94 ALA B O 1
ATOM 1902 N N . GLU B 1 95 ? 4.762 27.016 14.375 1 95.31 95 GLU B N 1
ATOM 1903 C CA . GLU B 1 95 ? 3.549 27.047 15.188 1 95.31 95 GLU B CA 1
ATOM 1904 C C . GLU B 1 95 ? 2.588 25.938 14.789 1 95.31 95 GLU B C 1
ATOM 1906 O O . GLU B 1 95 ? 1.971 25.297 15.648 1 95.31 95 GLU B O 1
ATOM 1911 N N . LYS B 1 96 ? 2.443 25.703 13.578 1 95.81 96 LYS B N 1
ATOM 1912 C CA . LYS B 1 96 ? 1.688 24.609 12.984 1 95.81 96 LYS B CA 1
ATOM 1913 C C . LYS B 1 96 ? 2.08 24.391 11.523 1 95.81 96 LYS B C 1
ATOM 1915 O O . LYS B 1 96 ? 2.662 25.281 10.898 1 95.81 96 LYS B O 1
ATOM 1920 N N . ILE B 1 97 ? 1.785 23.297 11.008 1 95.75 97 ILE B N 1
ATOM 1921 C CA . ILE B 1 97 ? 1.918 22.969 9.594 1 95.75 97 ILE B CA 1
ATOM 1922 C C . ILE B 1 97 ? 0.575 22.5 9.039 1 95.75 97 ILE B C 1
ATOM 1924 O O . ILE B 1 97 ? 0.008 21.516 9.531 1 95.75 97 ILE B O 1
ATOM 1928 N N . THR B 1 98 ? 0.066 23.172 8.016 1 97.69 98 THR B N 1
ATOM 1929 C CA . THR B 1 98 ? -1.237 22.844 7.449 1 97.69 98 THR B CA 1
ATOM 1930 C C . THR B 1 98 ? -1.082 22.109 6.125 1 97.69 98 THR B C 1
ATOM 1932 O O . THR B 1 98 ? -0.245 22.469 5.297 1 97.69 98 THR B O 1
ATOM 1935 N N . PHE B 1 99 ? -1.851 21.109 6.004 1 96.94 99 PHE B N 1
ATOM 1936 C CA . PHE B 1 99 ? -1.933 20.328 4.77 1 96.94 99 PHE B CA 1
ATOM 1937 C C . PHE B 1 99 ? -3.318 20.453 4.148 1 96.94 99 PHE B C 1
ATOM 1939 O O . PHE B 1 99 ? -4.312 20.047 4.75 1 96.94 99 PHE B O 1
ATOM 1946 N N . GLU B 1 100 ? -3.375 21.016 3.014 1 98.12 100 GLU B N 1
ATOM 1947 C CA . GLU B 1 100 ? -4.598 21.078 2.219 1 98.12 100 GLU B CA 1
ATOM 1948 C C . GLU B 1 100 ? -4.543 20.125 1.036 1 98.12 100 GLU B C 1
ATOM 1950 O O . GLU B 1 100 ? -3.666 20.234 0.177 1 98.12 100 GLU B O 1
ATOM 1955 N N . THR B 1 101 ? -5.508 19.219 1.054 1 97.62 101 THR B N 1
ATOM 1956 C CA . THR B 1 101 ? -5.492 18.188 0.018 1 97.62 101 THR B CA 1
ATOM 1957 C C . THR B 1 101 ? -6.824 18.141 -0.722 1 97.62 101 THR B C 1
ATOM 1959 O O . THR B 1 101 ? -7.879 18.375 -0.127 1 97.62 101 THR B O 1
ATOM 1962 N N . LYS B 1 102 ? -6.754 17.875 -1.993 1 98.44 102 LYS B N 1
ATOM 1963 C CA . LYS B 1 102 ? -7.926 17.734 -2.854 1 98.44 102 LYS B CA 1
ATOM 1964 C C . LYS B 1 102 ? -7.668 16.734 -3.967 1 98.44 102 LYS B C 1
ATOM 1966 O O . LYS B 1 102 ? -6.598 16.719 -4.578 1 98.44 102 LYS B O 1
ATOM 1971 N N . LEU B 1 103 ? -8.641 15.859 -4.176 1 98.62 103 LEU B N 1
ATOM 1972 C CA . LEU B 1 103 ? -8.578 14.93 -5.301 1 98.62 103 LEU B CA 1
ATOM 1973 C C . LEU B 1 103 ? -9.5 15.383 -6.43 1 98.62 103 LEU B C 1
ATOM 1975 O O . LEU B 1 103 ? -10.625 15.812 -6.18 1 98.62 103 LEU B O 1
ATOM 1979 N N . VAL B 1 104 ? -8.992 15.297 -7.652 1 98.62 104 VAL B N 1
ATOM 1980 C CA . VAL B 1 104 ? -9.789 15.609 -8.836 1 98.62 104 VAL B CA 1
ATOM 1981 C C . VAL B 1 104 ? -9.602 14.516 -9.883 1 98.62 104 VAL B C 1
ATOM 1983 O O . VAL B 1 104 ? -8.75 13.633 -9.734 1 98.62 104 VAL B O 1
ATOM 1986 N N . GLU B 1 105 ? -10.375 14.555 -10.898 1 98.12 105 GLU B N 1
ATOM 1987 C CA . GLU B 1 105 ? -10.258 13.586 -11.984 1 98.12 105 GLU B CA 1
ATOM 1988 C C . GLU B 1 105 ? -8.906 13.695 -12.68 1 98.12 105 GLU B C 1
ATOM 1990 O O . GLU B 1 105 ? -8.414 14.797 -12.922 1 98.12 105 GLU B O 1
ATOM 1995 N N . GLY B 1 106 ? -8.312 12.5 -12.875 1 97 106 GLY B N 1
ATOM 1996 C CA . GLY B 1 106 ? -7.043 12.414 -13.586 1 97 106 GLY B CA 1
ATOM 1997 C C . GLY B 1 106 ? -7.129 11.617 -14.867 1 97 106 GLY B C 1
ATOM 1998 O O . GLY B 1 106 ? -8.227 11.328 -15.359 1 97 106 GLY B O 1
ATOM 1999 N N . PRO B 1 107 ? -5.996 11.367 -15.383 1 95.12 107 PRO B N 1
ATOM 2000 C CA . PRO B 1 107 ? -5.992 10.617 -16.641 1 95.12 107 PRO B CA 1
ATOM 2001 C C . PRO B 1 107 ? -6.52 9.195 -16.484 1 95.12 107 PRO B C 1
ATOM 2003 O O . PRO B 1 107 ? -6.375 8.594 -15.422 1 95.12 107 PRO B O 1
ATOM 2006 N N . ASN B 1 108 ? -7.195 8.664 -17.547 1 93.75 108 ASN B N 1
ATOM 2007 C CA . ASN B 1 108 ? -7.617 7.27 -17.656 1 93.75 108 ASN B CA 1
ATOM 2008 C C . ASN B 1 108 ? -8.492 6.852 -16.484 1 93.75 108 ASN B C 1
ATOM 2010 O O . ASN B 1 108 ? -8.344 5.746 -15.961 1 93.75 108 ASN B O 1
ATOM 2014 N N . GLY B 1 109 ? -9.266 7.828 -15.969 1 95.5 109 GLY B N 1
ATOM 2015 C CA . GLY B 1 109 ? -10.227 7.512 -14.922 1 95.5 109 GLY B CA 1
ATOM 2016 C C . GLY B 1 109 ? -9.617 7.531 -13.531 1 95.5 109 GLY B C 1
ATOM 2017 O O . GLY B 1 109 ? -10.289 7.23 -12.547 1 95.5 109 GLY B O 1
ATOM 2018 N N . GLY B 1 110 ? -8.352 7.859 -13.453 1 96.81 110 GLY B N 1
ATOM 2019 C CA . GLY B 1 110 ? -7.672 7.957 -12.172 1 96.81 110 GLY B CA 1
ATOM 2020 C C . GLY B 1 110 ? -7.848 9.312 -11.508 1 96.81 110 GLY B C 1
ATOM 2021 O O . GLY B 1 110 ? -8.883 9.961 -11.68 1 96.81 110 GLY B O 1
ATOM 2022 N N . SER B 1 111 ? -6.832 9.664 -10.656 1 98.06 111 SER B N 1
ATOM 2023 C CA . SER B 1 111 ? -6.965 10.891 -9.867 1 98.06 111 SER B CA 1
ATOM 2024 C C . SER B 1 111 ? -5.676 11.703 -9.883 1 98.06 111 SER B C 1
ATOM 2026 O O . SER B 1 111 ? -4.598 11.164 -10.148 1 98.06 111 SER B O 1
ATOM 2028 N N . ILE B 1 112 ? -5.836 12.984 -9.664 1 98 112 ILE B N 1
ATOM 2029 C CA . ILE B 1 112 ? -4.75 13.891 -9.297 1 98 112 ILE B CA 1
ATOM 2030 C C . ILE B 1 112 ? -4.977 14.414 -7.879 1 98 112 ILE B C 1
ATOM 2032 O O . ILE B 1 112 ? -6.043 14.953 -7.574 1 98 112 ILE B O 1
ATOM 2036 N N . GLY B 1 113 ? -4.078 14.117 -7.094 1 97.5 113 GLY B N 1
ATOM 2037 C CA . GLY B 1 113 ? -4.078 14.695 -5.758 1 97.5 113 GLY B CA 1
ATOM 2038 C C . GLY B 1 113 ? -3.305 16 -5.672 1 97.5 113 GLY B C 1
ATOM 2039 O O . GLY B 1 113 ? -2.109 16.031 -5.965 1 97.5 113 GLY B O 1
ATOM 2040 N N . LYS B 1 114 ? -3.973 17.031 -5.281 1 97.81 114 LYS B N 1
ATOM 2041 C CA . LYS B 1 114 ? -3.352 18.328 -5.066 1 97.81 114 LYS B CA 1
ATOM 2042 C C . LYS B 1 114 ? -3.043 18.562 -3.59 1 97.81 114 LYS B C 1
ATOM 2044 O O . LYS B 1 114 ? -3.883 18.281 -2.729 1 97.81 114 LYS B O 1
ATOM 2049 N N . LEU B 1 115 ? -1.869 19.031 -3.346 1 96.94 115 LEU B N 1
ATOM 2050 C CA . LEU B 1 115 ? -1.434 19.281 -1.979 1 96.94 115 LEU B CA 1
ATOM 2051 C C . LEU B 1 115 ? -0.89 20.703 -1.838 1 96.94 115 LEU B C 1
ATOM 2053 O O . LEU B 1 115 ? -0.069 21.141 -2.648 1 96.94 115 LEU B O 1
ATOM 2057 N N . THR B 1 116 ? -1.415 21.438 -0.92 1 97.19 116 THR B N 1
ATOM 2058 C CA . THR B 1 116 ? -0.819 22.688 -0.451 1 97.19 116 THR B CA 1
ATOM 2059 C C . THR B 1 116 ? -0.355 22.547 0.997 1 97.19 116 THR B C 1
ATOM 2061 O O . THR B 1 116 ? -1.154 22.25 1.885 1 97.19 116 THR B O 1
ATOM 2064 N N . LEU B 1 117 ? 0.949 22.703 1.231 1 96.06 117 LEU B N 1
ATOM 2065 C CA . LEU B 1 117 ? 1.537 22.734 2.566 1 96.06 117 LEU B CA 1
ATOM 2066 C C . LEU B 1 117 ? 1.845 24.156 2.994 1 96.06 117 LEU B C 1
ATOM 2068 O O . LEU B 1 117 ? 2.486 24.906 2.254 1 96.06 117 LEU B O 1
ATOM 2072 N N . LYS B 1 118 ? 1.361 24.547 4.141 1 96 118 LYS B N 1
ATOM 2073 C CA . LYS B 1 118 ? 1.644 25.859 4.711 1 96 118 LYS B CA 1
ATOM 2074 C C . LYS B 1 118 ? 2.395 25.734 6.035 1 96 118 LYS B C 1
ATOM 2076 O O . LYS B 1 118 ? 1.864 25.188 7.004 1 96 118 LYS B O 1
ATOM 2081 N N . TYR B 1 119 ? 3.561 26.234 6.023 1 95.5 119 TYR B N 1
ATOM 2082 C CA . TYR B 1 119 ? 4.41 26.266 7.211 1 95.5 119 TYR B CA 1
ATOM 2083 C C . TYR B 1 119 ? 4.266 27.594 7.953 1 95.5 119 TYR B C 1
ATOM 2085 O O . TYR B 1 119 ? 4.719 28.641 7.469 1 95.5 119 TYR B O 1
ATOM 2093 N N . HIS B 1 120 ? 3.617 27.562 9.156 1 96.69 120 HIS B N 1
ATOM 2094 C CA . HIS B 1 120 ? 3.463 28.75 9.992 1 96.69 120 HIS B CA 1
ATOM 2095 C C . HIS B 1 120 ? 4.594 28.859 11.008 1 96.69 120 HIS B C 1
ATOM 2097 O O . HIS B 1 120 ? 4.668 28.062 11.945 1 96.69 120 HIS B O 1
ATOM 2103 N N . THR B 1 121 ? 5.43 29.781 10.789 1 94.56 121 THR B N 1
ATOM 2104 C CA . THR B 1 121 ? 6.648 29.859 11.586 1 94.56 121 THR B CA 1
ATOM 2105 C C . THR B 1 121 ? 6.375 30.531 12.938 1 94.56 121 THR B C 1
ATOM 2107 O O . THR B 1 121 ? 5.43 31.312 13.07 1 94.56 121 THR B O 1
ATOM 2110 N N . LYS B 1 122 ? 7.223 30.031 13.891 1 92.5 122 LYS B N 1
ATOM 2111 C CA . LYS B 1 122 ? 7.328 30.781 15.133 1 92.5 122 LYS B CA 1
ATOM 2112 C C . LYS B 1 122 ? 8.281 31.969 14.969 1 92.5 122 LYS B C 1
ATOM 2114 O O . LYS B 1 122 ? 9.461 31.781 14.648 1 92.5 122 LYS B O 1
ATOM 2119 N N . GLY B 1 123 ? 7.766 33.062 15.188 1 89.5 123 GLY B N 1
ATOM 2120 C CA . GLY B 1 123 ? 8.625 34.25 15.031 1 89.5 123 GLY B CA 1
ATOM 2121 C C . GLY B 1 123 ? 9.203 34.375 13.641 1 89.5 123 GLY B C 1
ATOM 2122 O O . GLY B 1 123 ? 8.477 34.281 12.648 1 89.5 123 GLY B O 1
ATOM 2123 N N . ASP B 1 124 ? 10.555 34.594 13.5 1 85.69 124 ASP B N 1
ATOM 2124 C CA . ASP B 1 124 ? 11.203 34.812 12.211 1 85.69 124 ASP B CA 1
ATOM 2125 C C . ASP B 1 124 ? 11.953 33.594 11.742 1 85.69 124 ASP B C 1
A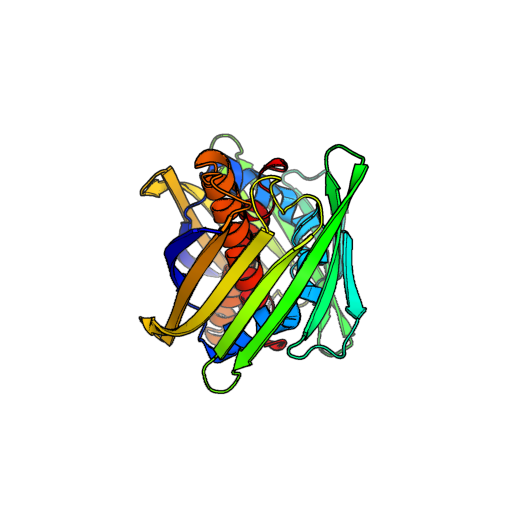TOM 2127 O O . ASP B 1 124 ? 12.781 33.656 10.828 1 85.69 124 ASP B O 1
ATOM 2131 N N . ALA B 1 125 ? 11.586 32.5 12.312 1 85.62 125 ALA B N 1
ATOM 2132 C CA . ALA B 1 125 ? 12.305 31.281 11.945 1 85.62 125 ALA B CA 1
ATOM 2133 C C . ALA B 1 125 ? 11.961 30.844 10.523 1 85.62 125 ALA B C 1
ATOM 2135 O O . ALA B 1 125 ? 10.852 31.094 10.039 1 85.62 125 ALA B O 1
ATOM 2136 N N . LYS B 1 126 ? 12.992 30.422 9.852 1 88.5 126 LYS B N 1
ATOM 2137 C CA . LYS B 1 126 ? 12.773 29.859 8.523 1 88.5 126 LYS B CA 1
ATOM 2138 C C . LYS B 1 126 ? 12.672 28.328 8.586 1 88.5 126 LYS B C 1
ATOM 2140 O O . LYS B 1 126 ? 13.312 27.703 9.43 1 88.5 126 LYS B O 1
ATOM 2145 N N . PRO B 1 127 ? 11.852 27.875 7.703 1 88.25 127 PRO B N 1
ATOM 2146 C CA . PRO B 1 127 ? 11.766 26.406 7.695 1 88.25 127 PRO B CA 1
ATOM 2147 C C . PRO B 1 127 ? 13.094 25.75 7.352 1 88.25 127 PRO B C 1
ATOM 2149 O O . PRO B 1 127 ? 13.906 26.312 6.617 1 88.25 127 PRO B O 1
ATOM 2152 N N . ASP B 1 128 ? 13.289 24.625 7.945 1 87.88 128 ASP B N 1
ATOM 2153 C CA . ASP B 1 128 ? 14.445 23.797 7.594 1 87.88 128 ASP B CA 1
ATOM 2154 C C . ASP B 1 128 ? 14.164 22.969 6.344 1 87.88 128 ASP B C 1
ATOM 2156 O O . ASP B 1 128 ? 13.32 22.078 6.359 1 87.88 128 ASP B O 1
ATOM 2160 N N . GLU B 1 129 ? 14.875 23.25 5.336 1 85.88 129 GLU B N 1
ATOM 2161 C CA . GLU B 1 129 ? 14.617 22.609 4.047 1 85.88 129 GLU B CA 1
ATOM 2162 C C . GLU B 1 129 ? 14.734 21.094 4.145 1 85.88 129 GLU B C 1
ATOM 2164 O O . GLU B 1 129 ? 13.984 20.359 3.5 1 85.88 129 GLU B O 1
ATOM 2169 N N . GLU B 1 130 ? 15.719 20.625 4.891 1 86.88 130 GLU B N 1
ATOM 2170 C CA . GLU B 1 130 ? 15.922 19.172 5.043 1 86.88 130 GLU B CA 1
ATOM 2171 C C . GLU B 1 130 ? 14.742 18.531 5.758 1 86.88 130 GLU B C 1
ATOM 2173 O O . GLU B 1 130 ? 14.312 17.438 5.395 1 86.88 130 GLU B O 1
ATOM 2178 N N . GLU B 1 131 ? 14.18 19.203 6.695 1 83.12 131 GLU B N 1
ATOM 2179 C CA . GLU B 1 131 ? 13.016 18.703 7.418 1 83.12 131 GLU B CA 1
ATOM 2180 C C . GLU B 1 131 ? 11.781 18.672 6.523 1 83.12 131 GLU B C 1
ATOM 2182 O O . GLU B 1 131 ? 10.977 17.734 6.602 1 83.12 131 GLU B O 1
ATOM 2187 N N . LEU B 1 132 ? 11.68 19.672 5.75 1 83.94 132 LEU B N 1
ATOM 2188 C CA . LEU B 1 132 ? 10.547 19.75 4.832 1 83.94 132 LEU B CA 1
ATOM 2189 C C . LEU B 1 132 ? 10.609 18.609 3.811 1 83.94 132 LEU B C 1
ATOM 2191 O O . LEU B 1 132 ? 9.586 18 3.492 1 83.94 132 LEU B O 1
ATOM 2195 N N . LYS B 1 133 ? 11.82 18.344 3.381 1 84 133 LYS B N 1
ATOM 2196 C CA . LYS B 1 133 ? 12 17.281 2.41 1 84 133 LYS B CA 1
ATOM 2197 C C . LYS B 1 133 ? 11.656 15.922 3.018 1 84 133 LYS B C 1
ATOM 2199 O O . LYS B 1 133 ? 11.008 15.094 2.377 1 84 133 LYS B O 1
ATOM 2204 N N . LYS B 1 134 ? 12.047 15.727 4.176 1 83.62 134 LYS B N 1
ATOM 2205 C CA . LYS B 1 134 ? 11.75 14.477 4.875 1 83.62 134 LYS B CA 1
ATOM 2206 C C . LYS B 1 134 ? 10.25 14.312 5.09 1 83.62 134 LYS B C 1
ATOM 2208 O O . LYS B 1 134 ? 9.719 13.211 4.934 1 83.62 134 LYS B O 1
ATOM 2213 N N . GLY B 1 135 ? 9.664 15.328 5.469 1 83.12 135 GLY B N 1
ATOM 2214 C CA . GLY B 1 135 ? 8.219 15.297 5.656 1 83.12 135 GLY B CA 1
ATOM 2215 C C . GLY B 1 135 ? 7.457 14.977 4.383 1 83.12 135 GLY B C 1
ATOM 2216 O O . GLY B 1 135 ? 6.504 14.195 4.402 1 83.12 135 GLY B O 1
ATOM 2217 N N . LYS B 1 136 ? 7.914 15.57 3.352 1 83.25 136 LYS B N 1
ATOM 2218 C CA . LYS B 1 136 ? 7.293 15.336 2.051 1 83.25 136 LYS B CA 1
ATOM 2219 C C . LYS B 1 136 ? 7.414 13.867 1.64 1 83.25 136 LYS B C 1
ATOM 2221 O O . LYS B 1 136 ? 6.457 13.273 1.137 1 83.25 136 LYS B O 1
ATOM 2226 N N . ALA B 1 137 ? 8.57 13.352 1.847 1 83.88 137 ALA B N 1
ATOM 2227 C CA . ALA B 1 137 ? 8.805 11.961 1.489 1 83.88 137 ALA B CA 1
ATOM 2228 C C . ALA B 1 137 ? 7.906 11.023 2.299 1 83.88 137 ALA B C 1
ATOM 2230 O O . ALA B 1 137 ? 7.348 10.07 1.759 1 83.88 137 ALA B O 1
ATOM 2231 N N . LYS B 1 138 ? 7.742 11.336 3.506 1 83.81 138 LYS B N 1
ATOM 2232 C CA . LYS B 1 138 ? 6.875 10.531 4.367 1 83.81 138 LYS B CA 1
ATOM 2233 C C . LYS B 1 138 ? 5.418 10.641 3.93 1 83.81 138 LYS B C 1
ATOM 2235 O O . LYS B 1 138 ? 4.691 9.641 3.932 1 83.81 138 LYS B O 1
ATOM 2240 N N . GLY B 1 139 ? 5.066 11.789 3.607 1 86.56 139 GLY B N 1
ATOM 2241 C CA . GLY B 1 139 ? 3.715 12 3.115 1 86.56 139 GLY B CA 1
ATOM 2242 C C . GLY B 1 139 ? 3.418 11.25 1.832 1 86.56 139 GLY B C 1
ATOM 2243 O O . GLY B 1 139 ? 2.359 10.633 1.697 1 86.56 139 GLY B O 1
ATOM 2244 N N . GLU B 1 140 ? 4.305 11.289 0.949 1 87.06 140 GLU B N 1
ATOM 2245 C CA . GLU B 1 140 ? 4.141 10.562 -0.305 1 87.06 140 GLU B CA 1
ATOM 2246 C C . GLU B 1 140 ? 4.102 9.055 -0.067 1 87.06 140 GLU B C 1
ATOM 2248 O O . GLU B 1 140 ? 3.309 8.344 -0.687 1 87.06 140 GLU B O 1
ATOM 2253 N N . GLY B 1 141 ? 5.008 8.617 0.792 1 87.81 141 GLY B N 1
ATOM 2254 C CA . GLY B 1 141 ? 4.98 7.207 1.159 1 87.81 141 GLY B CA 1
ATOM 2255 C C . GLY B 1 141 ? 3.643 6.762 1.716 1 87.81 141 GLY B C 1
ATOM 2256 O O . GLY B 1 141 ? 3.123 5.711 1.328 1 87.81 141 GLY B O 1
ATOM 2257 N N . LEU B 1 142 ? 3.145 7.543 2.596 1 90.25 142 LEU B N 1
ATOM 2258 C CA . LEU B 1 142 ? 1.842 7.238 3.176 1 90.25 142 LEU B CA 1
ATOM 2259 C C . LEU B 1 142 ? 0.76 7.223 2.102 1 90.25 142 LEU B C 1
ATOM 2261 O O . LEU B 1 142 ? -0.081 6.32 2.076 1 90.25 142 LEU B O 1
ATOM 2265 N N . PHE B 1 143 ? 0.792 8.18 1.243 1 92.94 143 PHE B N 1
ATOM 2266 C CA . PHE B 1 143 ? -0.168 8.258 0.148 1 92.94 143 PHE B CA 1
ATOM 2267 C C . PHE B 1 143 ? -0.129 6.984 -0.693 1 92.94 143 PHE B C 1
ATOM 2269 O O . PHE B 1 143 ? -1.169 6.383 -0.964 1 92.94 143 PHE B O 1
ATOM 2276 N N . ARG B 1 144 ? 1.012 6.555 -0.989 1 91.19 144 ARG B N 1
ATOM 2277 C CA . ARG B 1 144 ? 1.173 5.379 -1.837 1 91.19 144 ARG B CA 1
ATOM 2278 C C . ARG B 1 144 ? 0.72 4.113 -1.113 1 91.19 144 ARG B C 1
ATOM 2280 O O . ARG B 1 144 ? 0.15 3.211 -1.728 1 91.19 144 ARG B O 1
ATOM 2287 N N . ALA B 1 145 ? 1.021 4.109 0.13 1 93.44 145 ALA B N 1
ATOM 2288 C CA . ALA B 1 145 ? 0.602 2.951 0.915 1 93.44 145 ALA B CA 1
ATOM 2289 C C . ALA B 1 145 ? -0.92 2.859 0.986 1 93.44 145 ALA B C 1
ATOM 2291 O O . ALA B 1 145 ? -1.489 1.771 0.864 1 93.44 145 ALA B O 1
ATOM 2292 N N . ILE B 1 146 ? -1.56 3.951 1.146 1 95.31 146 ILE B N 1
ATOM 2293 C CA . ILE B 1 146 ? -3.018 3.969 1.194 1 95.31 146 ILE B CA 1
ATOM 2294 C C . ILE B 1 146 ? -3.584 3.592 -0.173 1 95.31 146 ILE B C 1
ATOM 2296 O O . ILE B 1 146 ? -4.543 2.824 -0.264 1 95.31 146 ILE B O 1
ATOM 2300 N N . GLU B 1 147 ? -3 4.148 -1.216 1 94.38 147 GLU B N 1
ATOM 2301 C CA . GLU B 1 147 ? -3.379 3.789 -2.58 1 94.38 147 GLU B CA 1
ATOM 2302 C C . GLU B 1 147 ? -3.281 2.283 -2.803 1 94.38 147 GLU B C 1
ATOM 2304 O O . GLU B 1 147 ? -4.23 1.659 -3.281 1 94.38 147 GLU B O 1
ATOM 2309 N N . GLY B 1 148 ? -2.123 1.768 -2.404 1 92.62 148 GLY B N 1
ATOM 2310 C CA . GLY B 1 148 ? -1.932 0.332 -2.535 1 92.62 148 GLY B CA 1
ATOM 2311 C C . GLY B 1 148 ? -2.934 -0.479 -1.735 1 92.62 148 GLY B C 1
ATOM 2312 O O . GLY B 1 148 ? -3.43 -1.504 -2.209 1 92.62 148 GLY B O 1
ATOM 2313 N N . TYR B 1 149 ? -3.252 -0.045 -0.578 1 95.62 149 TYR B N 1
ATOM 2314 C CA . TYR B 1 149 ? -4.234 -0.7 0.276 1 95.62 149 TYR B CA 1
ATOM 2315 C C . TYR B 1 149 ? -5.602 -0.736 -0.397 1 95.62 149 TYR B C 1
ATOM 2317 O O . TYR B 1 149 ? -6.273 -1.771 -0.402 1 95.62 149 TYR B O 1
ATOM 2325 N N . ALA B 1 150 ? -6.008 0.364 -0.943 1 94.56 150 ALA B N 1
ATOM 2326 C CA . ALA B 1 150 ? -7.297 0.452 -1.63 1 94.56 150 ALA B CA 1
ATOM 2327 C C . ALA B 1 150 ? -7.352 -0.504 -2.816 1 94.56 150 ALA B C 1
ATOM 2329 O O . ALA B 1 150 ? -8.367 -1.157 -3.049 1 94.56 150 ALA B O 1
ATOM 2330 N N . LEU B 1 151 ? -6.293 -0.616 -3.521 1 91.94 151 LEU B N 1
ATOM 2331 C CA . LEU B 1 151 ? -6.23 -1.472 -4.699 1 91.94 151 LEU B CA 1
ATOM 2332 C C . LEU B 1 151 ? -6.266 -2.945 -4.305 1 91.94 151 LEU B C 1
ATOM 2334 O O . LEU B 1 151 ? -6.863 -3.766 -5.004 1 91.94 151 LEU B O 1
ATOM 2338 N N . ALA B 1 152 ? -5.668 -3.223 -3.189 1 91.75 152 ALA B N 1
ATOM 2339 C CA . ALA B 1 152 ? -5.582 -4.605 -2.73 1 91.75 152 ALA B CA 1
ATOM 2340 C C . ALA B 1 152 ? -6.883 -5.051 -2.068 1 91.75 152 ALA B C 1
ATOM 2342 O O . ALA B 1 152 ? -7.098 -6.242 -1.846 1 91.75 152 ALA B O 1
ATOM 2343 N N . ASN B 1 153 ? -7.738 -4.059 -1.728 1 93.38 153 ASN B N 1
ATOM 2344 C CA . ASN B 1 153 ? -9.016 -4.324 -1.066 1 93.38 153 ASN B CA 1
ATOM 2345 C C . ASN B 1 153 ? -10.18 -3.676 -1.812 1 93.38 153 ASN B C 1
ATOM 2347 O O . ASN B 1 153 ? -10.828 -2.77 -1.289 1 93.38 153 ASN B O 1
ATOM 2351 N N . PRO B 1 154 ? -10.508 -4.152 -2.959 1 88 154 PRO B N 1
ATOM 2352 C CA . PRO B 1 154 ? -11.461 -3.488 -3.844 1 88 154 PRO B CA 1
ATOM 2353 C C . PRO B 1 154 ? -12.875 -3.449 -3.262 1 88 154 PRO B C 1
ATOM 2355 O O . PRO B 1 154 ? -13.68 -2.586 -3.631 1 88 154 PRO B O 1
ATOM 2358 N N . SER B 1 155 ? -13.172 -4.32 -2.393 1 87.94 155 SER B N 1
ATOM 2359 C CA . SER B 1 155 ? -14.523 -4.391 -1.855 1 87.94 155 SER B CA 1
ATOM 2360 C C . SER B 1 155 ? -14.734 -3.365 -0.745 1 87.94 155 SER B C 1
ATOM 2362 O O . SER B 1 155 ? -15.867 -3.102 -0.339 1 87.94 155 SER B O 1
ATOM 2364 N N . GLN B 1 156 ? -13.734 -2.824 -0.202 1 88.06 156 GLN B N 1
ATOM 2365 C CA . GLN B 1 156 ? -13.844 -1.911 0.931 1 88.06 156 GLN B CA 1
ATOM 2366 C C . GLN B 1 156 ? -14.172 -0.494 0.466 1 88.06 156 GLN B C 1
ATOM 2368 O O . GLN B 1 156 ? -14.742 0.296 1.218 1 88.06 156 GLN B O 1
ATOM 2373 N N . TYR B 1 157 ? -13.758 -0.231 -0.739 1 87.12 157 TYR B N 1
ATOM 2374 C CA . TYR B 1 157 ? -13.898 1.154 -1.171 1 87.12 157 TYR B CA 1
ATOM 2375 C C . TYR B 1 157 ? -14.461 1.229 -2.588 1 87.12 157 TYR B C 1
ATOM 2377 O O . TYR B 1 157 ? -14.188 0.355 -3.414 1 87.12 157 TYR B O 1
#

Foldseek 3Di:
DDKDKDKDKDWDQAALLLLLVLVLCLQVCVVVQPVFWPHKDFPDDDSAAQTKIKIWGADPNDIWIWIKGWHHDDSVFSKTKIKTQDIDLDDPFFNIKIWIWTWDADPPNTIMIMIMIMTHTDPPDDDDPVSVVVVVVVVVVSSVSSSVVCVVPVPVD/DDKDKDKDKDWDQAALLLLLVLVLCLQVCVVVQPVQWPHKDFPDDDSAAQTKIWIWGADPNDIWIWIKGWHHDDSVFSKTKIKTQDIDLDDPFFNIKIWIWTWDADPPNTIMIMIMIMTHTDDPDDDDPVSVVVVVVVVVVSSVSSSVVCVVPVPVD